Protein AF-A0A3P7JNL4-F1 (afdb_monomer_lite)

Sequence (299 aa):
MEATDEPEVIQDDKEMKTICSGFEISDNSEGRVEEEVLDYSHEIPSPDDGFLQVCIAIDPEMSETLRDAVWNQLFTMSEKVDLDDETIAYVPCAFYCVMLETEKFNQRPFPYSMLNILKICSVSVMEFFDKLSRWIDIATSSKKIQEHSFKIQSSLAVTVVIYKKLVPIFRSLFRYVPSSASQSFDSNSLFTFVWLIIIIMKKSLPCEDLLTCFHMLLCVVEWIYKDLCFHDCEEHIEPESVTHMMENKDGVRVLEVLCRSFDGVLLDAKHFRTHWFNVKRENILPSLNHKDLDIRNNF

Radius of gyration: 31.26 Å; chains: 1; bounding box: 98×70×72 Å

InterPro domains:
  IPR024599 Retinoblastoma-associated protein, N-terminal [PF11934] (113-226)
  IPR024599 Retinoblastoma-associated protein, N-terminal [SM01367] (106-227)
  IPR028309 Retinoblastoma protein family [PTHR13742] (63-281)

Foldseek 3Di:
DDDDDDDDDDDDDDDDDDDDDDDDDDDDDDDPPPPPPPPPPPDQDDDDPLLVVLVCQQPVPDDPVLSVQLSVLLSVVVVQDVDVPQSLLCSLLSSLQSQCVVDPNPDDDRPTDSVSSCVSSVHDPVNNLVSNVVSCVSSVRDVVSVVVSVVVVQLVVLLVVLLVLLVVVLVQWWDFADDDPPDLDGSVRVSVVLSVLLVLVCVVDPDNDNQLSNLVSQLSVVLSSVLCVVVVVCNTTDVVLVCQQQVDPPDGDSSVSCCVVRVHDSVVSVVCNPPPCVVCSCVSCVLADPPNRNVSVSD

pLDDT: mean 80.15, std 21.8, range [24.7, 98.56]

Organism: Strongylus vulgaris (NCBI:txid40348)

Secondary structure (DSSP, 8-state):
------------------------------------------PPPPPPHHHHHHHHHH-TT--HHHHHHHHHHHHHHHHHS---S-HHHHHHHHHHHHHHHHS-TT-PSPSS-HHHHHHHTT--HHHHHHHHHHHHHHHT--HHHHHHHHHHHHHHHHHHHHHHHHHHHHHHHB------TTSS--HHHHHHHHHHHHHHHHHT-S---HHHHHHHHHHHHHHHHHHHHHTT-GGGB-HHHHHHHS-STT---HHHHHHHHHT--HHHHHHHIIIIIHHHHHHH-TTS-SSS--GGG--

Structure (mmCIF, N/CA/C/O backbone):
data_AF-A0A3P7JNL4-F1
#
_entry.id   AF-A0A3P7JNL4-F1
#
loop_
_atom_site.group_PDB
_atom_site.id
_atom_site.type_symbol
_atom_site.label_atom_id
_atom_site.label_alt_id
_atom_site.label_comp_id
_atom_site.label_asym_id
_atom_site.label_entity_id
_atom_site.label_seq_id
_atom_site.pdbx_PDB_ins_code
_atom_site.Cartn_x
_atom_site.Cartn_y
_atom_site.Cartn_z
_atom_site.occupancy
_atom_site.B_iso_or_equiv
_atom_site.auth_seq_id
_atom_site.auth_comp_id
_atom_site.auth_asym_id
_atom_site.auth_atom_id
_atom_site.pdbx_PDB_model_num
ATOM 1 N N . MET A 1 1 ? -32.198 53.318 -20.417 1.00 35.69 1 MET A N 1
ATOM 2 C CA . MET A 1 1 ? -33.291 54.305 -20.319 1.00 35.69 1 MET A CA 1
ATOM 3 C C . MET A 1 1 ? -34.486 53.522 -19.812 1.00 35.69 1 MET A C 1
ATOM 5 O O . MET A 1 1 ? -34.959 52.702 -20.580 1.00 35.69 1 MET A O 1
ATOM 9 N N . GLU A 1 2 ? -34.929 53.533 -18.560 1.00 36.06 2 GLU A N 1
ATOM 10 C CA . GLU A 1 2 ? -34.653 54.205 -17.269 1.00 36.06 2 GLU A CA 1
ATOM 11 C C . GLU A 1 2 ? -34.943 53.090 -16.211 1.00 36.06 2 GLU A C 1
ATOM 13 O O . GLU A 1 2 ? -35.823 52.270 -16.461 1.00 36.06 2 GLU A O 1
ATOM 18 N N . ALA A 1 3 ? -34.103 52.758 -15.214 1.00 31.17 3 ALA A N 1
ATOM 19 C CA . ALA A 1 3 ? -33.994 53.361 -13.864 1.00 31.17 3 ALA A CA 1
ATOM 20 C C . ALA A 1 3 ? -35.366 53.792 -13.297 1.00 31.17 3 ALA A C 1
ATOM 22 O O . ALA A 1 3 ? -36.063 54.521 -13.982 1.00 31.17 3 ALA A O 1
ATOM 23 N N . THR A 1 4 ? -35.877 53.454 -12.113 1.00 31.33 4 THR A N 1
ATOM 24 C CA . THR A 1 4 ? -35.443 52.932 -10.792 1.00 31.33 4 THR A CA 1
ATOM 25 C C . THR A 1 4 ? -36.783 52.751 -10.019 1.00 31.33 4 THR A C 1
ATOM 27 O O . THR A 1 4 ? -37.775 53.363 -10.402 1.00 31.33 4 THR A O 1
ATOM 30 N N . ASP A 1 5 ? -36.989 51.852 -9.058 1.00 33.47 5 ASP A N 1
ATOM 31 C CA . ASP A 1 5 ? -36.612 51.990 -7.644 1.00 33.47 5 ASP A CA 1
ATOM 32 C C . ASP A 1 5 ? -37.136 50.759 -6.869 1.00 33.47 5 ASP A C 1
ATOM 34 O O . ASP A 1 5 ? -38.277 50.331 -7.049 1.00 33.47 5 ASP A O 1
ATOM 38 N N . GLU A 1 6 ? -36.296 50.239 -5.981 1.00 33.47 6 GLU A N 1
ATOM 39 C CA . GLU A 1 6 ? -36.652 49.529 -4.739 1.00 33.47 6 GLU A CA 1
ATOM 40 C C . GLU A 1 6 ? -36.791 50.594 -3.617 1.00 33.47 6 GLU A C 1
ATOM 42 O O . GLU A 1 6 ? -36.200 51.665 -3.796 1.00 33.47 6 GLU A O 1
ATOM 47 N N . PRO A 1 7 ? -37.503 50.382 -2.473 1.00 39.97 7 PRO A N 1
ATOM 48 C CA . PRO A 1 7 ? -37.033 49.434 -1.443 1.00 39.97 7 PRO A CA 1
ATOM 49 C C . PRO A 1 7 ? -38.052 48.827 -0.431 1.00 39.97 7 PRO A C 1
ATOM 51 O O . PRO A 1 7 ? -39.188 49.264 -0.280 1.00 39.97 7 PRO A O 1
ATOM 54 N N . GLU A 1 8 ? -37.532 47.814 0.282 1.00 29.56 8 GLU A N 1
ATOM 55 C CA . GLU A 1 8 ? -37.680 47.434 1.712 1.00 29.56 8 GLU A CA 1
ATOM 56 C C . GLU A 1 8 ? -39.030 47.027 2.370 1.00 29.56 8 GLU A C 1
ATOM 58 O O . GLU A 1 8 ? -39.893 47.838 2.682 1.00 29.56 8 GLU A O 1
ATOM 63 N N . VAL A 1 9 ? -39.106 45.715 2.673 1.00 30.36 9 VAL A N 1
ATOM 64 C CA . VAL A 1 9 ? -39.377 45.005 3.959 1.00 30.36 9 VAL A CA 1
ATOM 65 C C . VAL A 1 9 ? -40.284 45.654 5.031 1.00 30.36 9 VAL A C 1
ATOM 67 O O . VAL A 1 9 ? -39.972 46.734 5.510 1.00 30.36 9 VAL A O 1
ATOM 70 N N . ILE A 1 10 ? -41.287 44.898 5.535 1.00 28.33 10 ILE A N 1
ATOM 71 C CA . ILE A 1 10 ? -41.617 44.660 6.974 1.00 28.33 10 ILE A CA 1
ATOM 72 C C . ILE A 1 10 ? -42.715 43.571 7.133 1.00 28.33 10 ILE A C 1
ATOM 74 O O . ILE A 1 10 ? -43.542 43.356 6.252 1.00 28.33 10 ILE A O 1
ATOM 78 N N . GLN A 1 11 ? -42.629 42.880 8.274 1.00 26.84 11 GLN A N 1
ATOM 79 C CA . GLN A 1 11 ? -43.257 41.649 8.776 1.00 26.84 11 GLN A CA 1
ATOM 80 C C . GLN A 1 11 ? -44.757 41.656 9.170 1.00 26.84 11 GLN A C 1
ATOM 82 O O . GLN A 1 11 ? -45.313 42.676 9.565 1.00 26.84 11 GLN A O 1
ATOM 87 N N . ASP A 1 12 ? -45.272 40.417 9.182 1.00 26.73 12 ASP A N 1
ATOM 88 C CA . ASP A 1 12 ? -46.134 39.704 10.151 1.00 26.73 12 ASP A CA 1
ATOM 89 C C . ASP A 1 12 ? -47.653 39.928 10.334 1.00 26.73 12 ASP A C 1
ATOM 91 O O . ASP A 1 12 ? -48.189 41.025 10.465 1.00 26.73 12 ASP A O 1
ATOM 95 N N . ASP A 1 13 ? -48.269 38.742 10.460 1.00 27.36 13 ASP A N 1
ATOM 96 C CA . ASP A 1 13 ? -49.473 38.314 11.174 1.00 27.36 13 ASP A CA 1
ATOM 97 C C . ASP A 1 13 ? -50.867 38.765 10.721 1.00 27.36 13 ASP A C 1
ATOM 99 O O . ASP A 1 13 ? -51.325 39.881 10.975 1.00 27.36 13 ASP A O 1
ATOM 103 N N . LYS A 1 14 ? -51.641 37.779 10.230 1.00 30.33 14 LYS A N 1
ATOM 104 C CA . LYS A 1 14 ? -53.037 37.609 10.662 1.00 30.33 14 LYS A CA 1
ATOM 105 C C . LYS A 1 14 ? -53.625 36.220 10.399 1.00 30.33 14 LYS A C 1
ATOM 107 O O . LYS A 1 14 ? -53.704 35.745 9.273 1.00 30.33 14 LYS A O 1
ATOM 112 N N . GLU A 1 15 ? -54.069 35.643 11.512 1.00 27.58 15 GLU A N 1
ATOM 113 C CA . GLU A 1 15 ? -55.147 34.678 11.730 1.00 27.58 15 GLU A CA 1
ATOM 114 C C . GLU A 1 15 ? -56.017 34.285 10.525 1.00 27.58 15 GLU A C 1
ATOM 116 O O . GLU A 1 15 ? -56.662 35.123 9.895 1.00 27.58 15 GLU A O 1
ATOM 121 N N . MET A 1 16 ? -56.228 32.975 10.364 1.00 29.05 16 MET A N 1
ATOM 122 C CA . MET A 1 16 ? -57.477 32.467 9.804 1.00 29.05 16 MET A CA 1
ATOM 123 C C . MET A 1 16 ? -57.944 31.237 10.586 1.00 29.05 16 MET A C 1
ATOM 125 O O . MET A 1 16 ? -57.387 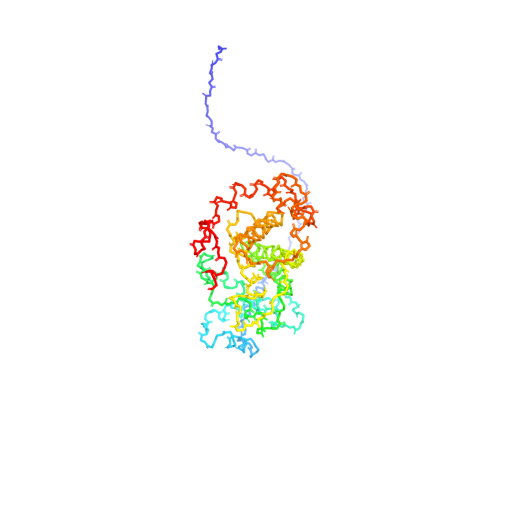30.146 10.503 1.00 29.05 16 MET A O 1
ATOM 129 N N . LYS A 1 17 ? -58.971 31.467 11.406 1.00 27.97 17 LYS A N 1
ATOM 130 C CA . LYS A 1 17 ? -59.817 30.453 12.047 1.00 27.97 17 LYS A CA 1
ATOM 131 C C . LYS A 1 17 ? -60.935 30.046 11.070 1.00 27.97 17 LYS A C 1
ATOM 133 O O . LYS A 1 17 ? -61.031 30.606 9.979 1.00 27.97 17 LYS A O 1
ATOM 138 N N . THR A 1 18 ? -61.851 29.199 11.559 1.00 26.41 18 THR A N 1
ATOM 139 C CA . THR A 1 18 ? -63.156 28.751 10.997 1.00 26.41 18 THR A CA 1
ATOM 140 C C . THR A 1 18 ? -63.057 27.493 10.094 1.00 26.41 18 THR A C 1
ATOM 142 O O . THR A 1 18 ? -62.219 27.473 9.208 1.00 26.41 18 THR A O 1
ATOM 145 N N . ILE A 1 19 ? -63.809 26.377 10.215 1.00 25.92 19 ILE A N 1
ATOM 146 C CA . ILE A 1 19 ? -65.083 25.937 10.866 1.00 25.92 19 ILE A CA 1
ATOM 147 C C . ILE A 1 19 ? -64.985 24.387 11.011 1.00 25.92 19 ILE A C 1
ATOM 149 O O . ILE A 1 19 ? -64.549 23.746 10.064 1.00 25.92 19 ILE A O 1
ATOM 153 N N . CYS A 1 20 ? -65.121 23.749 12.183 1.00 24.70 20 CYS A N 1
ATOM 154 C CA . CYS A 1 20 ? -66.320 23.258 12.909 1.00 24.70 20 CYS A CA 1
ATOM 155 C C . CYS A 1 20 ? -67.083 22.039 12.313 1.00 24.70 20 CYS A C 1
ATOM 157 O O . CYS A 1 20 ? -67.641 22.143 11.228 1.00 24.70 20 CYS A O 1
ATOM 159 N N . SER A 1 21 ? -67.176 20.953 13.109 1.00 27.38 21 SER A N 1
ATOM 160 C CA . SER A 1 21 ? -68.336 20.055 13.405 1.00 27.38 21 SER A CA 1
ATOM 161 C C . SER A 1 21 ? -67.894 18.577 13.484 1.00 27.38 21 SER A C 1
ATOM 163 O O . SER A 1 21 ? -67.231 18.128 12.556 1.00 27.38 21 SER A O 1
ATOM 165 N N . GLY A 1 22 ? -68.186 17.747 14.495 1.00 27.73 22 GLY A N 1
ATOM 166 C CA . GLY A 1 22 ? -68.945 17.844 15.758 1.00 27.73 22 GLY A CA 1
ATOM 167 C C . GLY A 1 22 ? -68.372 16.826 16.779 1.00 27.73 22 GLY A C 1
ATOM 168 O O . GLY A 1 22 ? -67.633 15.932 16.382 1.00 27.73 22 GLY A O 1
ATOM 169 N N . PHE A 1 23 ? -68.417 17.098 18.093 1.00 24.91 23 PHE A N 1
ATOM 170 C CA . PHE A 1 23 ? -69.398 16.579 19.081 1.00 24.91 23 PHE A CA 1
ATOM 171 C C . PHE A 1 23 ? -69.488 15.032 19.060 1.00 24.91 23 PHE A C 1
ATOM 173 O O . PHE A 1 23 ? -69.874 14.476 18.044 1.00 24.91 23 PHE A O 1
ATOM 180 N N . GLU A 1 24 ? -69.080 14.276 20.088 1.00 27.14 24 GLU A N 1
ATOM 181 C CA . GLU A 1 24 ? -69.578 14.291 21.476 1.00 27.14 24 GLU A CA 1
ATOM 182 C C . GLU A 1 24 ? -68.539 13.864 22.536 1.00 27.14 24 GLU A C 1
ATOM 184 O O . GLU A 1 24 ? -67.579 13.146 22.267 1.00 27.14 24 GLU A O 1
ATOM 189 N N . ILE A 1 25 ? -68.791 14.332 23.762 1.00 29.61 25 ILE A N 1
ATOM 190 C CA . ILE A 1 25 ? -68.042 14.137 25.011 1.00 29.61 25 ILE A CA 1
ATOM 191 C C . ILE A 1 25 ? -68.528 12.870 25.730 1.00 29.61 25 ILE A C 1
ATOM 193 O O . ILE A 1 25 ? -69.729 12.615 25.786 1.00 29.61 25 ILE A O 1
ATOM 197 N N . SER A 1 26 ? -67.617 12.168 26.406 1.00 28.05 26 SER A N 1
ATOM 198 C CA . SER A 1 26 ? -67.934 11.405 27.620 1.00 28.05 26 SER A CA 1
ATOM 199 C C . SER A 1 26 ? -66.740 11.451 28.577 1.00 28.05 26 SER A C 1
ATOM 201 O O . SER A 1 26 ? -65.815 10.649 28.465 1.00 28.05 26 SER A O 1
ATOM 203 N N . ASP A 1 27 ? -66.787 12.390 29.523 1.00 29.77 27 ASP A N 1
ATOM 204 C CA . ASP A 1 27 ? -65.984 12.385 30.749 1.00 29.77 27 ASP A CA 1
ATOM 205 C C . ASP A 1 27 ? -66.394 11.208 31.644 1.00 29.77 27 ASP A C 1
ATOM 207 O O . ASP A 1 27 ? -67.569 11.084 31.994 1.00 29.77 27 ASP A O 1
ATOM 211 N N . ASN A 1 28 ? -65.429 10.371 32.034 1.00 29.69 28 ASN A N 1
ATOM 212 C CA . ASN A 1 28 ? -65.187 9.976 33.430 1.00 29.69 28 ASN A CA 1
ATOM 213 C C . ASN A 1 28 ? -64.188 8.816 33.503 1.00 29.69 28 ASN A C 1
ATOM 215 O O . ASN A 1 28 ? -64.545 7.675 33.229 1.00 29.69 28 ASN A O 1
ATOM 219 N N . SER A 1 29 ? -62.974 9.101 33.971 1.00 31.36 29 SER A N 1
ATOM 220 C CA . SER A 1 29 ? -62.472 8.593 35.258 1.00 31.36 29 SER A CA 1
ATOM 221 C C . SER A 1 29 ? -60.983 8.904 35.362 1.00 31.36 29 SER A C 1
ATOM 223 O O . SER A 1 29 ? -60.190 8.436 34.546 1.00 31.36 29 SER A O 1
ATOM 225 N N . GLU A 1 30 ? -60.620 9.681 36.379 1.00 41.44 30 GLU A N 1
ATOM 226 C CA . GLU A 1 30 ? -59.249 9.883 36.837 1.00 41.44 30 GLU A CA 1
ATOM 227 C C . GLU A 1 30 ? -58.575 8.529 37.101 1.00 41.44 30 GLU A C 1
ATOM 229 O O . GLU A 1 30 ? -58.788 7.885 38.125 1.00 41.44 30 GLU A O 1
ATOM 234 N N . GLY A 1 31 ? -57.748 8.098 36.155 1.00 32.03 31 GLY A N 1
ATOM 235 C CA . GLY A 1 31 ? -56.715 7.099 36.357 1.00 32.03 31 GLY A CA 1
ATOM 236 C C . GLY A 1 31 ? -55.392 7.800 36.134 1.00 32.03 31 GLY A C 1
ATOM 237 O O . GLY A 1 31 ? -54.991 8.020 34.994 1.00 32.03 31 GLY A O 1
ATOM 238 N N . ARG A 1 32 ? -54.736 8.203 37.222 1.00 33.47 32 ARG A N 1
ATOM 239 C CA . ARG A 1 32 ? -53.333 8.606 37.203 1.00 33.47 32 ARG A CA 1
ATOM 240 C C . ARG A 1 32 ? -52.550 7.395 36.698 1.00 33.47 32 ARG A C 1
ATOM 242 O O . ARG A 1 32 ? -52.311 6.464 37.458 1.00 33.47 32 ARG A O 1
ATOM 249 N N . VAL A 1 33 ? -52.229 7.372 35.408 1.00 32.84 33 VAL A N 1
ATOM 250 C CA . VAL A 1 33 ? -51.215 6.461 34.888 1.00 32.84 33 VAL A CA 1
ATOM 251 C C . VAL A 1 33 ? -49.912 7.018 35.435 1.00 32.84 33 VAL A C 1
ATOM 253 O O . VAL A 1 33 ? -49.395 8.017 34.942 1.00 32.84 33 VAL A O 1
ATOM 256 N N . GLU A 1 34 ? -49.461 6.453 36.552 1.00 35.09 34 GLU A N 1
ATOM 257 C CA . GLU A 1 34 ? -48.049 6.507 36.891 1.00 35.09 34 GLU A CA 1
ATOM 258 C C . GLU A 1 34 ? -47.340 5.861 35.706 1.00 35.09 34 GLU A C 1
ATOM 260 O O . GLU A 1 34 ? -47.420 4.657 35.479 1.00 35.09 34 GLU A O 1
ATOM 265 N N . GLU A 1 35 ? -46.768 6.712 34.861 1.00 35.06 35 GLU A N 1
ATOM 266 C CA . GLU A 1 35 ? -45.766 6.313 33.897 1.00 35.06 35 GLU A CA 1
ATOM 267 C C . GLU A 1 35 ? -44.625 5.755 34.754 1.00 35.06 35 GLU A C 1
ATOM 269 O O . GLU A 1 35 ? -43.838 6.507 35.330 1.00 35.06 35 GLU A O 1
ATOM 274 N N . GLU A 1 36 ? -44.632 4.435 34.970 1.00 36.66 36 GLU A N 1
ATOM 275 C CA . GLU A 1 36 ? -43.494 3.711 35.519 1.00 36.66 36 GLU A CA 1
ATOM 276 C C . GLU A 1 36 ? -42.342 3.942 34.544 1.00 36.66 36 GLU A C 1
ATOM 278 O O . GLU A 1 36 ? -42.147 3.219 33.566 1.00 36.66 36 GLU A O 1
ATOM 283 N N . VAL A 1 37 ? -41.591 5.011 34.796 1.00 41.31 37 VAL A N 1
ATOM 284 C CA . VAL A 1 37 ? -40.245 5.186 34.281 1.00 41.31 37 VAL A CA 1
ATOM 285 C C . VAL A 1 37 ? -39.445 4.059 34.917 1.00 41.31 37 VAL A C 1
ATOM 287 O O . VAL A 1 37 ? -38.942 4.182 36.033 1.00 41.31 37 VAL A O 1
ATOM 290 N N . LEU A 1 38 ? -39.404 2.918 34.233 1.00 38.09 38 LEU A N 1
ATOM 291 C CA . LEU A 1 38 ? -38.439 1.865 34.495 1.00 38.09 38 LEU A CA 1
ATOM 292 C C . LEU A 1 38 ? -37.058 2.460 34.213 1.00 38.09 38 LEU A C 1
ATOM 294 O O . LEU A 1 38 ? -36.554 2.416 33.091 1.00 38.09 38 LEU A O 1
ATOM 298 N N . ASP A 1 39 ? -36.481 3.076 35.242 1.00 42.34 39 ASP A N 1
ATOM 299 C CA . ASP A 1 39 ? -35.081 3.467 35.297 1.00 42.34 39 ASP A CA 1
ATOM 300 C C . ASP A 1 39 ? -34.245 2.185 35.364 1.00 42.34 39 ASP A C 1
ATOM 302 O O . ASP A 1 39 ? -33.815 1.735 36.425 1.00 42.34 39 ASP A O 1
ATOM 306 N N . TYR A 1 40 ? -34.066 1.541 34.210 1.00 40.88 40 TYR A N 1
ATOM 307 C CA . TYR A 1 40 ? -32.987 0.587 34.017 1.00 40.88 40 TYR A CA 1
ATOM 308 C C . TYR A 1 40 ? -31.688 1.385 33.932 1.00 40.88 40 TYR A C 1
ATOM 310 O O . TYR A 1 40 ? -31.105 1.559 32.862 1.00 40.88 40 TYR A O 1
ATOM 318 N N . SER A 1 41 ? -31.204 1.852 35.077 1.00 48.75 41 SER A N 1
ATOM 319 C CA . SER A 1 41 ? -29.780 2.090 35.259 1.00 48.75 41 SER A CA 1
ATOM 320 C C . SER A 1 41 ? -29.096 0.717 35.232 1.00 48.75 41 SER A C 1
ATOM 322 O O . SER A 1 41 ? -28.768 0.134 36.260 1.00 48.75 41 SER A O 1
ATOM 324 N N . HIS A 1 42 ? -28.963 0.133 34.034 1.00 59.94 42 HIS A N 1
ATOM 325 C CA . HIS A 1 42 ? -28.107 -1.027 33.817 1.00 59.94 42 HIS A CA 1
ATOM 326 C C . HIS A 1 42 ? -26.674 -0.584 34.102 1.00 59.94 42 HIS A C 1
ATOM 328 O O . HIS A 1 42 ? -26.027 0.077 33.290 1.00 59.94 42 HIS A O 1
ATOM 334 N N . GLU A 1 43 ? -26.207 -0.889 35.311 1.00 78.81 43 GLU A N 1
ATOM 335 C CA . GLU A 1 43 ? -24.800 -0.779 35.653 1.00 78.81 43 GLU A CA 1
ATOM 336 C C . GLU A 1 43 ? -24.023 -1.713 34.723 1.00 78.81 43 GLU A C 1
ATOM 338 O O . GLU A 1 43 ? -24.247 -2.925 34.710 1.00 78.81 43 GLU A O 1
ATOM 343 N N . ILE A 1 44 ? -23.130 -1.135 33.915 1.00 83.88 44 ILE A N 1
ATOM 344 C CA . ILE A 1 44 ? -22.240 -1.910 33.054 1.00 83.88 44 ILE A CA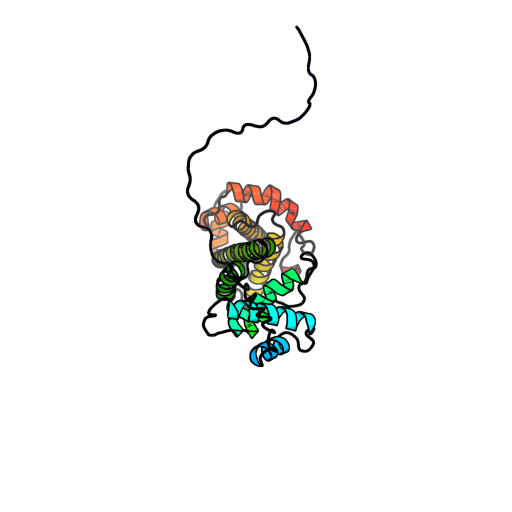 1
ATOM 345 C C . ILE A 1 44 ? -21.370 -2.780 33.977 1.00 83.88 44 ILE A C 1
ATOM 347 O O . ILE A 1 44 ? -20.700 -2.233 34.860 1.00 83.88 44 ILE A O 1
ATOM 351 N N . PRO A 1 45 ? -21.376 -4.116 33.818 1.00 87.06 45 PRO A N 1
ATOM 352 C CA . PRO A 1 45 ? -20.604 -5.006 34.671 1.00 87.06 45 PRO A CA 1
ATOM 353 C C . PRO A 1 45 ? -19.104 -4.774 34.482 1.00 87.06 45 PRO A C 1
ATOM 355 O O . PRO A 1 45 ? -18.666 -4.179 33.499 1.00 87.06 45 PRO A O 1
ATOM 358 N N . SER A 1 46 ? -18.292 -5.276 35.411 1.00 88.00 46 SER A N 1
ATOM 359 C CA . SER A 1 46 ? -16.837 -5.250 35.253 1.00 88.00 46 SER A CA 1
ATOM 360 C C . SER A 1 46 ? -16.390 -6.036 34.009 1.00 88.00 46 SER A C 1
ATOM 362 O O . SER A 1 46 ? -17.036 -7.037 33.684 1.00 88.00 46 SER A O 1
ATOM 364 N N . PRO A 1 47 ? -15.272 -5.651 33.365 1.00 90.50 47 PRO A N 1
ATOM 365 C CA . PRO A 1 47 ? -14.756 -6.366 32.207 1.00 90.50 47 PRO A CA 1
ATOM 366 C C . PRO A 1 47 ? -14.493 -7.846 32.471 1.00 90.50 47 PRO A C 1
ATOM 368 O O . PRO A 1 47 ? -13.956 -8.203 33.521 1.00 90.50 47 PRO A O 1
ATOM 371 N N . ASP A 1 48 ? -14.868 -8.696 31.514 1.00 89.25 48 ASP A N 1
ATOM 372 C CA . ASP A 1 48 ? -14.642 -10.137 31.611 1.00 89.25 48 ASP A CA 1
ATOM 373 C C . ASP A 1 48 ? -13.159 -10.520 31.429 1.00 89.25 48 ASP A C 1
ATOM 375 O O . ASP A 1 48 ? -12.347 -9.767 30.878 1.00 89.25 48 ASP A O 1
ATOM 379 N N . ASP A 1 49 ? -12.798 -11.721 31.891 1.00 89.69 49 ASP A N 1
ATOM 380 C CA . ASP A 1 49 ? -11.419 -12.223 31.840 1.00 89.69 49 ASP A CA 1
ATOM 381 C C . ASP A 1 49 ? -10.871 -12.324 30.406 1.00 89.69 49 ASP A C 1
ATOM 383 O O . ASP A 1 49 ? -9.668 -12.159 30.192 1.00 89.69 49 ASP A O 1
ATOM 387 N N . GLY A 1 50 ? -11.730 -12.592 29.417 1.00 89.56 50 GLY A N 1
ATOM 388 C CA . GLY A 1 50 ? -11.333 -12.713 28.015 1.00 89.56 50 GLY A CA 1
ATOM 389 C C . GLY A 1 50 ? -10.908 -11.367 27.437 1.00 89.56 50 GLY A C 1
ATOM 390 O O . GLY A 1 50 ? -9.832 -11.246 26.848 1.00 89.56 50 GLY A O 1
ATOM 391 N N . PHE A 1 51 ? -11.707 -10.329 27.667 1.00 93.19 51 PHE A N 1
ATOM 392 C CA . PHE A 1 51 ? -11.387 -8.958 27.300 1.00 93.19 51 PHE A CA 1
ATOM 393 C C . PHE A 1 51 ? -10.130 -8.453 28.018 1.00 93.19 51 PHE A C 1
ATOM 395 O O . PHE A 1 51 ? -9.248 -7.875 27.379 1.00 93.19 51 PHE A O 1
ATOM 402 N N . LEU A 1 52 ? -9.993 -8.720 29.321 1.00 93.62 52 LEU A N 1
ATOM 403 C CA . LEU A 1 52 ? -8.806 -8.321 30.084 1.00 93.62 52 LEU A CA 1
ATOM 404 C C . LEU A 1 52 ? -7.526 -8.961 29.534 1.00 93.62 52 LEU A C 1
ATOM 406 O O . LEU A 1 52 ? -6.505 -8.281 29.410 1.00 93.62 52 LEU A O 1
ATOM 410 N N . GLN A 1 53 ? -7.577 -10.237 29.143 1.00 93.88 53 GLN A N 1
ATOM 411 C CA . GLN A 1 53 ? -6.452 -10.907 28.486 1.00 93.88 53 GLN A CA 1
ATOM 412 C C . GLN A 1 53 ? -6.078 -10.241 27.157 1.00 93.88 53 GLN A C 1
ATOM 414 O O . GLN A 1 53 ? -4.889 -10.064 26.884 1.00 93.88 53 GLN A O 1
ATOM 419 N N . VAL A 1 54 ? -7.063 -9.820 26.355 1.00 94.44 54 VAL A N 1
ATOM 420 C CA . VAL A 1 54 ? -6.813 -9.070 25.113 1.00 94.44 54 VAL A CA 1
ATOM 421 C C . VAL A 1 54 ? -6.135 -7.732 25.410 1.00 94.44 54 VAL A C 1
ATOM 423 O O . VAL A 1 54 ? -5.127 -7.417 24.780 1.00 94.44 54 VAL A O 1
ATOM 426 N N . CYS A 1 55 ? -6.623 -6.966 26.390 1.00 94.56 55 CYS A N 1
ATOM 427 C CA . CYS A 1 55 ? -6.007 -5.699 26.791 1.00 94.56 55 CYS A CA 1
ATOM 428 C C . CYS A 1 55 ? -4.547 -5.877 27.223 1.00 94.56 55 CYS A C 1
ATOM 430 O O . CYS A 1 55 ? -3.682 -5.164 26.719 1.00 94.56 55 CYS A O 1
ATOM 432 N N . ILE A 1 56 ? -4.259 -6.865 28.076 1.00 95.19 56 ILE A N 1
ATOM 433 C CA . ILE A 1 56 ? -2.894 -7.176 28.533 1.00 95.19 56 ILE A CA 1
ATOM 434 C C . ILE A 1 56 ? -1.992 -7.582 27.358 1.00 95.19 56 ILE A C 1
ATOM 436 O O . ILE A 1 56 ? -0.823 -7.204 27.317 1.00 95.19 56 ILE A O 1
ATOM 440 N N . ALA A 1 57 ? -2.521 -8.343 26.395 1.00 95.75 57 ALA A N 1
ATOM 441 C CA . ALA A 1 57 ? -1.775 -8.752 25.208 1.00 95.75 57 ALA A CA 1
ATOM 442 C C . ALA A 1 57 ? -1.477 -7.582 24.252 1.00 95.75 57 ALA A C 1
ATOM 444 O O . ALA A 1 57 ? -0.470 -7.619 23.544 1.00 95.75 57 ALA A O 1
ATOM 445 N N . ILE A 1 58 ? -2.342 -6.561 24.211 1.00 93.81 58 ILE A N 1
ATOM 446 C CA . ILE A 1 58 ? -2.115 -5.331 23.440 1.00 93.81 58 ILE A CA 1
ATOM 447 C C . ILE A 1 58 ? -1.050 -4.476 24.130 1.00 93.81 58 ILE A C 1
ATOM 449 O O . ILE A 1 58 ? -0.087 -4.065 23.481 1.00 93.81 58 ILE A O 1
ATOM 453 N N . ASP A 1 59 ? -1.247 -4.198 25.418 1.00 92.75 59 ASP A N 1
ATOM 454 C CA . ASP A 1 59 ? -0.379 -3.362 26.240 1.00 92.75 59 ASP A CA 1
ATOM 455 C C . ASP A 1 59 ? -0.628 -3.631 27.739 1.00 92.75 59 ASP A C 1
ATOM 457 O O . ASP A 1 59 ? -1.702 -3.301 28.251 1.00 92.75 59 ASP A O 1
ATOM 461 N N . PRO A 1 60 ? 0.351 -4.196 28.473 1.00 92.06 60 PRO A N 1
ATOM 462 C CA . PRO A 1 60 ? 0.233 -4.427 29.912 1.00 92.06 60 PRO A CA 1
ATOM 463 C C . PRO A 1 60 ? 0.025 -3.152 30.742 1.00 92.06 60 PRO A C 1
ATOM 465 O O . PRO A 1 60 ? -0.485 -3.242 31.857 1.00 92.06 60 PRO A O 1
ATOM 468 N N . GLU A 1 61 ? 0.416 -1.984 30.223 1.00 91.56 61 GLU A N 1
ATOM 469 C CA . GLU A 1 61 ? 0.283 -0.682 30.890 1.00 91.56 61 GLU A CA 1
ATOM 470 C C . GLU A 1 61 ? -0.869 0.161 30.305 1.00 91.56 61 GLU A C 1
ATOM 472 O O . GLU A 1 61 ? -0.920 1.378 30.503 1.00 91.56 61 GLU A O 1
ATOM 477 N N . MET A 1 62 ? -1.820 -0.477 29.605 1.00 90.06 62 MET A N 1
ATOM 478 C CA . MET A 1 62 ? -2.986 0.193 29.023 1.00 90.06 62 MET A CA 1
ATOM 479 C C . MET A 1 62 ? -3.756 0.999 30.075 1.00 90.06 62 MET A C 1
ATOM 481 O O . MET A 1 62 ? -4.091 0.497 31.151 1.00 90.06 62 MET A O 1
ATOM 485 N N . SER A 1 63 ? -4.092 2.249 29.741 1.00 89.69 63 SER A N 1
ATOM 486 C CA . SER A 1 63 ? -4.808 3.121 30.669 1.00 89.69 63 SER A CA 1
ATOM 487 C C . SER A 1 63 ? -6.195 2.569 30.998 1.00 89.69 63 SER A C 1
ATOM 489 O O . SER A 1 63 ? -6.946 2.145 30.115 1.00 89.69 63 SER A O 1
ATOM 491 N N . GLU A 1 64 ? -6.567 2.642 32.277 1.00 89.81 64 GLU A N 1
ATOM 492 C CA . GLU A 1 64 ? -7.885 2.193 32.743 1.00 89.81 64 GLU A CA 1
ATOM 493 C C . GLU A 1 64 ? -9.009 2.932 32.017 1.00 89.81 64 GLU A C 1
ATOM 495 O O . GLU A 1 64 ? -9.967 2.324 31.565 1.00 89.81 64 GLU A O 1
ATOM 500 N N . THR A 1 65 ? -8.822 4.229 31.771 1.00 89.31 65 THR A N 1
ATOM 501 C CA . THR A 1 65 ? -9.778 5.063 31.035 1.00 89.31 65 THR A CA 1
ATOM 502 C C . THR A 1 65 ? -10.090 4.546 29.633 1.00 89.31 65 THR A C 1
ATOM 504 O O . THR A 1 65 ? -11.245 4.590 29.215 1.00 89.31 65 THR A O 1
ATOM 507 N N . LEU A 1 66 ? -9.083 4.072 28.891 1.00 89.56 66 LEU A N 1
ATOM 508 C CA . LEU A 1 66 ? -9.289 3.531 27.552 1.00 89.56 66 LEU A CA 1
ATOM 509 C C . LEU A 1 66 ? -9.930 2.150 27.636 1.00 89.56 66 LEU A C 1
ATOM 511 O O . LEU A 1 66 ? -10.899 1.888 26.928 1.00 89.56 66 LEU A O 1
ATOM 515 N N . ARG A 1 67 ? -9.396 1.287 28.505 1.00 92.38 67 ARG A N 1
ATOM 516 C CA . ARG A 1 67 ? -9.911 -0.065 28.733 1.00 92.38 67 ARG A CA 1
ATOM 517 C C . ARG A 1 67 ? -11.400 -0.031 29.077 1.00 92.38 67 ARG A C 1
ATOM 519 O O . ARG A 1 67 ? -12.183 -0.737 28.449 1.00 92.38 67 ARG A O 1
ATOM 526 N N . ASP A 1 68 ? -11.786 0.829 30.010 1.00 91.75 68 ASP A N 1
ATOM 527 C CA . ASP A 1 68 ? -13.163 0.952 30.476 1.00 91.75 68 ASP A CA 1
ATOM 528 C C . ASP A 1 68 ? -14.059 1.556 29.382 1.00 91.75 68 ASP A C 1
ATOM 530 O O . ASP A 1 68 ? -15.181 1.102 29.186 1.00 91.75 68 ASP A O 1
ATOM 534 N N . ALA A 1 69 ? -13.564 2.518 28.592 1.00 91.12 69 ALA A N 1
ATOM 535 C CA . ALA A 1 69 ? -14.310 3.057 27.453 1.00 91.12 69 ALA A CA 1
ATOM 536 C C . ALA A 1 69 ? -14.571 2.001 26.363 1.00 91.12 69 ALA A C 1
ATOM 538 O O . ALA A 1 69 ? -15.683 1.922 25.835 1.00 91.12 69 ALA A O 1
ATOM 539 N N . VAL A 1 70 ? -13.571 1.172 26.041 1.00 93.19 70 VAL A N 1
ATOM 540 C CA . VAL A 1 70 ? -13.716 0.067 25.079 1.00 93.19 70 VAL A CA 1
ATOM 541 C C . VAL A 1 70 ? -14.683 -0.982 25.613 1.00 93.19 70 VAL A C 1
ATOM 543 O O . VAL A 1 70 ? -15.558 -1.420 24.868 1.00 93.19 70 VAL A O 1
ATOM 546 N N . TRP A 1 71 ? -14.570 -1.348 26.892 1.00 94.00 71 TRP A N 1
ATOM 547 C CA . TRP A 1 71 ? -15.487 -2.290 27.526 1.00 94.00 71 TRP A CA 1
ATOM 548 C C . TRP A 1 71 ? -16.928 -1.779 27.520 1.00 94.00 71 TRP A C 1
ATOM 550 O O . TRP A 1 71 ? -17.829 -2.491 27.088 1.00 94.00 71 TRP A O 1
ATOM 560 N N . ASN A 1 72 ? -17.141 -0.520 27.906 1.00 91.75 72 ASN A N 1
ATOM 561 C CA . ASN A 1 72 ? -18.462 0.100 27.892 1.00 91.75 72 ASN A CA 1
ATOM 562 C C . ASN A 1 72 ? -19.083 0.056 26.495 1.00 91.75 72 ASN A C 1
ATOM 564 O O . ASN A 1 72 ? -20.264 -0.265 26.351 1.00 91.75 72 ASN A O 1
ATOM 568 N N . GLN A 1 73 ? -18.293 0.346 25.456 1.00 89.88 73 GLN A N 1
ATOM 569 C CA . GLN A 1 73 ? -18.772 0.256 24.082 1.00 89.88 73 GLN A CA 1
ATOM 570 C C . GLN A 1 73 ? -19.084 -1.192 23.687 1.00 89.88 73 GLN A C 1
ATOM 572 O O . GLN A 1 73 ? -20.130 -1.436 23.093 1.00 89.88 73 GLN A O 1
ATOM 577 N N . LEU A 1 74 ? -18.214 -2.144 24.028 1.00 90.88 74 LEU A N 1
ATOM 578 C CA . LEU A 1 74 ? -18.396 -3.560 23.718 1.00 90.88 74 LEU A CA 1
ATOM 579 C C . LEU A 1 74 ? -19.669 -4.124 24.359 1.00 90.88 74 LEU A C 1
ATOM 581 O O . LEU A 1 74 ? -20.509 -4.687 23.658 1.00 90.88 74 LEU A O 1
ATOM 585 N N . PHE A 1 75 ? -19.834 -3.895 25.663 1.00 89.19 75 PHE A N 1
ATOM 586 C CA . PHE A 1 75 ? -20.976 -4.358 26.442 1.00 89.19 75 PHE A CA 1
ATOM 587 C C . PHE A 1 75 ? -22.291 -3.757 25.930 1.00 89.19 75 PHE A C 1
ATOM 589 O O . PHE A 1 75 ? -23.230 -4.485 25.607 1.00 89.19 75 PHE A O 1
ATOM 596 N N . THR A 1 76 ? -22.323 -2.435 25.725 1.00 87.94 76 THR A N 1
ATOM 597 C CA . THR A 1 76 ? -23.510 -1.739 25.197 1.00 87.94 76 THR A CA 1
ATOM 598 C C . THR A 1 76 ? -23.948 -2.297 23.840 1.00 87.94 76 THR A C 1
ATOM 600 O O . THR A 1 76 ? -25.141 -2.320 23.536 1.00 87.94 76 THR A O 1
ATOM 603 N N . MET A 1 77 ? -23.008 -2.724 22.989 1.00 84.31 77 MET A N 1
ATOM 604 C CA . MET A 1 77 ? -23.360 -3.325 21.699 1.00 84.31 77 MET A CA 1
ATOM 605 C C . MET A 1 77 ? -23.809 -4.776 21.831 1.00 84.31 77 MET A C 1
ATOM 607 O O . MET A 1 77 ? -24.733 -5.161 21.118 1.00 84.31 77 MET A O 1
ATOM 611 N N . SER A 1 78 ? -23.217 -5.556 22.742 1.00 83.50 78 SER A N 1
ATOM 612 C CA . SER A 1 78 ? -23.656 -6.935 22.993 1.00 83.50 78 SER A CA 1
ATOM 613 C C . SER A 1 78 ? -25.085 -7.030 23.524 1.00 83.50 78 SER A C 1
ATOM 615 O O . SER A 1 78 ? -25.761 -8.018 23.276 1.00 83.50 78 SER A O 1
ATOM 617 N N . GLU A 1 79 ? -25.586 -5.995 24.204 1.00 83.19 79 GLU A N 1
ATOM 618 C CA . GLU A 1 79 ? -26.988 -5.959 24.643 1.00 83.19 79 GLU A CA 1
ATOM 619 C C . GLU A 1 79 ? -27.961 -5.613 23.509 1.00 83.19 79 GLU A C 1
ATOM 621 O O . GLU A 1 79 ? -29.125 -6.012 23.525 1.00 83.19 79 GLU A O 1
ATOM 626 N N . LYS A 1 80 ? -27.500 -4.850 22.514 1.00 79.62 80 LYS A N 1
ATOM 627 C CA . LYS A 1 80 ? -28.332 -4.386 21.395 1.00 79.62 80 LYS A CA 1
ATOM 628 C C . LYS A 1 80 ? -28.419 -5.398 20.260 1.00 79.62 80 LYS A C 1
ATOM 630 O O . LYS A 1 80 ? -29.318 -5.288 19.425 1.00 79.62 80 LYS A O 1
ATOM 635 N N . VAL A 1 81 ? -27.466 -6.324 20.180 1.00 69.69 81 VAL A N 1
ATOM 636 C CA . VAL A 1 81 ? -27.287 -7.225 19.041 1.00 69.69 81 VAL A CA 1
ATOM 637 C C . VAL A 1 81 ? -26.806 -8.574 19.524 1.00 69.69 81 VAL A C 1
ATOM 639 O O . VAL A 1 81 ? -25.886 -8.653 20.331 1.00 69.69 81 VAL A O 1
ATOM 642 N N . ASP A 1 82 ? -27.380 -9.622 18.945 1.00 71.44 82 ASP A N 1
ATOM 643 C CA . ASP A 1 82 ? -26.846 -10.974 19.039 1.00 71.44 82 ASP A CA 1
ATOM 644 C C . ASP A 1 82 ? -25.498 -11.018 18.297 1.00 71.44 82 ASP A C 1
ATOM 646 O O . ASP A 1 82 ? -25.437 -11.087 17.065 1.00 71.44 82 ASP A O 1
ATOM 650 N N . LEU A 1 83 ? -24.407 -10.807 19.035 1.00 71.88 83 LEU A N 1
ATOM 651 C CA . LEU A 1 83 ? -23.056 -11.025 18.527 1.00 71.88 83 LEU A CA 1
ATOM 652 C C . LEU A 1 83 ? -22.913 -12.535 18.358 1.00 71.88 83 LEU A C 1
ATOM 654 O O . LEU A 1 83 ? -23.206 -13.221 19.323 1.00 71.88 83 LEU A O 1
ATOM 658 N N . ASP A 1 84 ? -22.475 -13.010 17.182 1.00 66.50 84 ASP A N 1
ATOM 659 C CA . ASP A 1 84 ? -22.398 -14.422 16.733 1.00 66.50 84 ASP A CA 1
ATOM 660 C C . ASP A 1 84 ? -21.594 -15.384 17.670 1.00 66.50 84 ASP A C 1
ATOM 662 O O . ASP A 1 84 ? -20.660 -16.052 17.234 1.00 66.50 84 ASP A O 1
ATOM 666 N N . ASP A 1 85 ? -21.889 -15.415 18.969 1.00 63.97 85 ASP A N 1
ATOM 667 C CA . ASP A 1 85 ? -21.225 -16.087 20.094 1.00 63.97 85 ASP A CA 1
ATOM 668 C C . ASP A 1 85 ? -19.717 -15.787 20.300 1.00 63.97 85 ASP A C 1
ATOM 670 O O . ASP A 1 85 ? -19.093 -16.313 21.224 1.00 63.97 85 ASP A O 1
ATOM 674 N N . GLU A 1 86 ? -19.111 -14.893 19.507 1.00 79.69 86 GLU A N 1
ATOM 675 C CA . GLU A 1 86 ? -17.685 -14.531 19.589 1.00 79.69 86 GLU A CA 1
ATOM 676 C C . GLU A 1 86 ? -17.449 -13.057 19.969 1.00 79.69 86 GLU A C 1
ATOM 678 O O . GLU A 1 86 ? -17.022 -12.234 19.153 1.00 79.69 86 GLU A O 1
ATOM 683 N N . THR A 1 87 ? -17.653 -12.710 21.242 1.00 83.62 87 THR A N 1
ATOM 684 C CA . THR A 1 87 ? -17.421 -11.349 21.774 1.00 83.62 87 THR A CA 1
ATOM 685 C C . THR A 1 87 ? -16.012 -10.819 21.467 1.00 83.62 87 THR A C 1
ATOM 687 O O . THR A 1 87 ? -15.846 -9.655 21.092 1.00 83.62 87 THR A O 1
ATOM 690 N N . ILE A 1 88 ? -14.988 -11.681 21.540 1.00 88.69 88 ILE A N 1
ATOM 691 C CA . ILE A 1 88 ? -13.585 -11.321 21.262 1.00 88.69 88 ILE A CA 1
ATOM 692 C C . ILE A 1 88 ? -13.405 -10.807 19.823 1.00 88.69 88 ILE A C 1
ATOM 694 O O . ILE A 1 88 ? -12.633 -9.874 19.598 1.00 88.69 88 ILE A O 1
ATOM 698 N N . ALA A 1 89 ? -14.154 -11.336 18.851 1.00 90.94 89 ALA A N 1
ATOM 699 C CA . ALA A 1 89 ? -14.047 -10.924 17.452 1.00 90.94 89 ALA A CA 1
ATOM 700 C C . ALA A 1 89 ? -14.553 -9.486 17.202 1.00 90.94 89 ALA A C 1
ATOM 702 O O . ALA A 1 89 ? -14.219 -8.870 16.187 1.00 90.94 89 ALA A O 1
ATOM 703 N N . TYR A 1 90 ? -15.329 -8.925 18.136 1.00 92.38 90 TYR A N 1
ATOM 704 C CA . TYR A 1 90 ? -15.846 -7.556 18.076 1.00 92.38 90 TYR A CA 1
ATOM 705 C C . TYR A 1 90 ? -15.016 -6.543 18.870 1.00 92.38 90 TYR A C 1
ATOM 707 O O . TYR A 1 90 ? -15.126 -5.340 18.620 1.00 92.38 90 TYR A O 1
ATOM 715 N N . VAL A 1 91 ? -14.112 -7.003 19.742 1.00 94.19 91 VAL A N 1
ATOM 716 C CA . VAL A 1 91 ? -13.171 -6.145 20.483 1.00 94.19 91 VAL A CA 1
ATOM 717 C C . VAL A 1 91 ? -12.416 -5.170 19.561 1.00 94.19 91 VAL A C 1
ATOM 719 O O . VAL A 1 91 ? -12.364 -3.980 19.885 1.00 94.19 91 VAL A O 1
ATOM 722 N N . PRO A 1 92 ? -11.905 -5.571 18.375 1.00 95.06 92 PRO A N 1
ATOM 723 C CA . PRO A 1 92 ? -11.262 -4.630 17.460 1.00 95.06 92 PRO A CA 1
ATOM 724 C C . PRO A 1 92 ? -12.185 -3.508 16.966 1.00 95.06 92 PRO A C 1
ATOM 726 O O . PRO A 1 92 ? -11.713 -2.397 16.736 1.00 95.06 92 PRO A O 1
ATOM 729 N N . CYS A 1 93 ? -13.485 -3.772 16.794 1.00 94.00 93 CYS A N 1
ATOM 730 C CA . CYS A 1 93 ? -14.451 -2.754 16.368 1.00 94.00 93 CYS A CA 1
ATOM 731 C C . CYS A 1 93 ? -14.635 -1.696 17.460 1.00 94.00 93 CYS A C 1
ATOM 733 O O . CYS A 1 93 ? -14.600 -0.501 17.164 1.00 94.00 93 CYS A O 1
ATOM 735 N N . ALA A 1 94 ? -14.741 -2.137 18.717 1.00 93.38 94 ALA A N 1
ATOM 736 C CA . ALA A 1 94 ? -14.820 -1.242 19.863 1.00 93.38 94 ALA A CA 1
ATOM 737 C C . ALA A 1 94 ? -13.540 -0.397 20.009 1.00 93.38 94 ALA A C 1
ATOM 739 O O . ALA A 1 94 ? -13.594 0.830 20.042 1.00 93.38 94 ALA A O 1
ATOM 740 N N . PHE A 1 95 ? -12.360 -1.029 19.975 1.00 93.12 95 PHE A N 1
ATOM 741 C CA . PHE A 1 95 ? -11.084 -0.302 19.992 1.00 93.12 95 PHE A CA 1
ATOM 742 C C . PHE A 1 95 ? -10.998 0.743 18.879 1.00 93.12 95 PHE A C 1
ATOM 744 O O . PHE A 1 95 ? -10.626 1.886 19.137 1.00 93.12 95 PHE A O 1
ATOM 751 N N . TYR A 1 96 ? -11.373 0.379 17.652 1.00 91.81 96 TYR A N 1
ATOM 752 C CA . TYR A 1 96 ? -11.331 1.290 16.514 1.00 91.81 96 TYR A CA 1
ATOM 753 C C . TYR A 1 96 ? -12.189 2.543 16.734 1.00 91.81 96 TYR A C 1
ATOM 755 O O . TYR A 1 96 ? -11.711 3.658 16.508 1.00 91.81 96 TYR A O 1
ATOM 763 N N . CYS A 1 97 ? -13.436 2.377 17.185 1.00 90.50 97 CYS A N 1
ATOM 764 C CA . CYS A 1 97 ? -14.334 3.501 17.432 1.00 90.50 97 CYS A CA 1
ATOM 765 C C . CYS A 1 97 ? -13.873 4.344 18.628 1.00 90.50 97 CYS A C 1
ATOM 767 O O . CYS A 1 97 ? -13.740 5.558 18.479 1.00 90.50 97 CYS A O 1
ATOM 769 N N . VAL A 1 98 ? -13.545 3.726 19.770 1.00 90.19 98 VAL A N 1
ATOM 770 C CA . VAL A 1 98 ? -13.071 4.464 20.952 1.00 90.19 98 VAL A CA 1
ATOM 771 C C . VAL A 1 98 ? -11.790 5.231 20.650 1.00 90.19 98 VAL A C 1
ATOM 773 O O . VAL A 1 98 ? -11.701 6.404 20.995 1.00 90.19 98 VAL A O 1
ATOM 776 N N . MET A 1 99 ? -10.807 4.637 19.970 1.00 87.31 99 MET A N 1
ATOM 777 C CA . MET A 1 99 ? -9.556 5.331 19.627 1.00 87.31 99 MET A CA 1
ATOM 778 C C . MET A 1 99 ? -9.790 6.519 18.684 1.00 87.31 99 MET A C 1
ATOM 780 O O . MET A 1 99 ? -9.103 7.533 18.786 1.00 87.31 99 MET A O 1
ATOM 784 N N . LEU A 1 100 ? -10.775 6.429 17.786 1.00 83.50 100 LEU A N 1
ATOM 785 C CA . LEU A 1 100 ? -11.171 7.542 16.922 1.00 83.50 100 LEU A CA 1
ATOM 786 C C . LEU A 1 100 ? -11.924 8.659 17.658 1.00 83.50 100 LEU A C 1
ATOM 788 O O . LEU A 1 100 ? -11.861 9.810 17.226 1.00 83.50 100 LEU A O 1
ATOM 792 N N . GLU A 1 101 ? -12.659 8.334 18.719 1.00 81.50 101 GLU A N 1
ATOM 793 C CA . GLU A 1 101 ? -13.458 9.287 19.501 1.00 81.50 101 GLU A CA 1
ATOM 794 C C . GLU A 1 101 ? -12.658 9.959 20.622 1.00 81.50 101 GLU A C 1
ATOM 796 O O . GLU A 1 101 ? -12.813 11.159 20.858 1.00 81.50 101 GLU A O 1
ATOM 801 N N . THR A 1 102 ? -11.807 9.192 21.305 1.00 74.38 102 THR A N 1
ATOM 802 C CA . THR A 1 102 ? -10.992 9.640 22.447 1.00 74.38 102 THR A CA 1
ATOM 803 C C . THR A 1 102 ? -9.843 10.535 22.018 1.00 74.38 102 THR A C 1
ATOM 805 O O . THR A 1 102 ? -9.554 11.537 22.676 1.00 74.38 102 THR A O 1
ATOM 808 N N . GLU A 1 103 ? -9.203 10.229 20.893 1.00 61.47 103 GLU A N 1
ATOM 809 C CA . GLU A 1 103 ? -8.209 11.125 20.340 1.00 61.47 103 GLU A CA 1
ATOM 810 C C . GLU A 1 103 ? -8.903 12.241 19.568 1.00 61.47 103 GLU A C 1
ATOM 812 O O . GLU A 1 103 ? -9.820 12.024 18.771 1.00 61.47 103 GLU A O 1
ATOM 817 N N . LYS A 1 104 ? -8.433 13.482 19.749 1.00 57.72 104 LYS A N 1
ATOM 818 C CA . LYS A 1 104 ? -8.735 14.544 18.787 1.00 57.72 104 LYS A CA 1
ATOM 819 C C . LYS A 1 104 ? -8.256 14.012 17.444 1.00 57.72 104 LYS A C 1
ATOM 821 O O . LYS A 1 104 ? -7.058 14.056 17.212 1.00 57.72 104 LYS A O 1
ATOM 826 N N . PHE A 1 105 ? -9.185 13.535 16.614 1.00 49.75 105 PHE A N 1
ATOM 827 C CA . PHE A 1 105 ? -9.116 12.890 15.283 1.00 49.75 105 PHE A CA 1
ATOM 828 C C . PHE A 1 105 ? -7.934 13.215 14.339 1.00 49.75 105 PHE A C 1
ATOM 830 O O . PHE A 1 105 ? -7.763 12.582 13.301 1.00 49.75 105 PHE A O 1
ATOM 837 N N . ASN A 1 106 ? -7.159 14.245 14.655 1.00 49.16 106 ASN A N 1
ATOM 838 C CA . ASN A 1 106 ? -6.037 14.800 13.924 1.00 49.16 106 ASN A CA 1
ATOM 839 C C . ASN A 1 106 ? -4.664 14.494 14.561 1.00 49.16 106 ASN A C 1
ATOM 841 O O . ASN A 1 106 ? -3.652 14.777 13.923 1.00 49.16 106 ASN A O 1
ATOM 845 N N . GLN A 1 107 ? -4.585 13.955 15.783 1.00 54.25 107 GLN A N 1
ATOM 846 C CA . GLN A 1 107 ? -3.318 13.512 16.370 1.00 54.25 107 GLN A CA 1
ATOM 847 C C . GLN A 1 107 ? -3.059 12.072 15.941 1.00 54.25 107 GLN A C 1
ATOM 849 O O . GLN A 1 107 ? -3.593 11.127 16.491 1.00 54.25 107 GLN A O 1
ATOM 854 N N . ARG A 1 108 ? -2.272 11.918 14.876 1.00 57.28 108 ARG A N 1
ATOM 855 C CA . ARG A 1 108 ? -1.608 10.650 14.575 1.00 57.28 108 ARG A CA 1
ATOM 856 C C . ARG A 1 108 ? -0.245 10.639 15.269 1.00 57.28 108 ARG A C 1
ATOM 858 O O . ARG A 1 108 ? 0.386 11.698 15.328 1.00 57.28 108 ARG A O 1
ATOM 865 N N . PRO A 1 109 ? 0.265 9.464 15.656 1.00 56.12 109 PRO A N 1
ATOM 866 C CA . PRO A 1 109 ? -0.334 8.137 15.484 1.00 56.12 109 PRO A CA 1
ATOM 867 C C . PRO A 1 109 ? -1.342 7.786 16.587 1.00 56.12 109 PRO A C 1
ATOM 869 O O . PRO A 1 109 ? -1.191 8.249 17.708 1.00 56.12 109 PRO A O 1
ATOM 872 N N . PHE A 1 110 ? -2.301 6.912 16.255 1.00 70.62 110 PHE A N 1
ATOM 873 C CA . PHE A 1 110 ? -3.075 6.194 17.267 1.00 70.62 110 PHE A CA 1
ATOM 874 C C . PHE A 1 110 ? -2.126 5.481 18.245 1.00 70.62 110 PHE A C 1
ATOM 876 O O . PHE A 1 110 ? -1.078 4.996 17.799 1.00 70.62 110 PHE A O 1
ATOM 883 N N . PRO A 1 111 ? -2.501 5.326 19.525 1.00 76.75 111 PRO A N 1
ATOM 884 C CA . PRO A 1 111 ? -1.632 4.719 20.530 1.00 76.75 111 PRO A CA 1
ATOM 885 C C . PRO A 1 111 ? -1.360 3.240 20.232 1.00 76.75 111 PRO A C 1
ATOM 887 O O . PRO A 1 111 ? -0.284 2.733 20.537 1.00 76.75 111 PRO A O 1
ATOM 890 N N . TYR A 1 112 ? -2.299 2.565 19.560 1.00 87.81 112 TYR A N 1
ATOM 891 C CA . TYR A 1 112 ? -2.222 1.138 19.265 1.00 87.81 112 TYR A CA 1
ATOM 892 C C . TYR A 1 112 ? -2.400 0.836 17.773 1.00 87.81 112 TYR A C 1
ATOM 894 O O . TYR A 1 112 ? -3.145 1.491 17.043 1.00 87.81 112 TYR A O 1
ATOM 902 N N . SER A 1 113 ? -1.699 -0.193 17.296 1.00 89.69 113 SER A N 1
ATOM 903 C CA . SER A 1 113 ? -1.814 -0.664 15.915 1.00 89.69 113 SER A CA 1
ATOM 904 C C . SER A 1 113 ? -3.045 -1.550 15.754 1.00 89.69 113 SER A C 1
ATOM 906 O O . SER A 1 113 ? -3.085 -2.653 16.301 1.00 89.69 113 SER A O 1
ATOM 908 N N . MET A 1 114 ? -3.995 -1.133 14.912 1.00 92.56 114 MET A N 1
ATOM 909 C CA . MET A 1 114 ? -5.160 -1.958 14.569 1.00 92.56 114 MET A CA 1
ATOM 910 C C . MET A 1 114 ? -4.765 -3.345 14.051 1.00 92.56 114 MET A C 1
ATOM 912 O O . MET A 1 114 ? -5.387 -4.333 14.418 1.00 92.56 114 MET A O 1
ATOM 916 N N . LEU A 1 115 ? -3.692 -3.458 13.258 1.00 93.19 115 LEU A N 1
ATOM 917 C CA . LEU A 1 115 ? -3.230 -4.760 12.762 1.00 93.19 115 LEU A CA 1
ATOM 918 C C . LEU A 1 115 ? -2.752 -5.692 13.884 1.00 93.19 115 LEU A C 1
ATOM 920 O O . LEU A 1 115 ? -2.869 -6.906 13.740 1.00 93.19 115 LEU A O 1
ATOM 924 N N . ASN A 1 116 ? -2.206 -5.155 14.978 1.00 94.31 116 ASN A N 1
ATOM 925 C CA . ASN A 1 116 ? -1.804 -5.973 16.123 1.00 94.31 116 ASN A CA 1
ATOM 926 C C . ASN A 1 116 ? -3.027 -6.429 16.923 1.00 94.31 116 ASN A C 1
ATOM 928 O O . ASN A 1 116 ? -3.114 -7.607 17.253 1.00 94.31 116 ASN A O 1
ATOM 932 N N . ILE A 1 117 ? -3.993 -5.533 17.151 1.00 95.69 117 ILE A N 1
ATOM 933 C CA . ILE A 1 117 ? -5.257 -5.853 17.833 1.00 95.69 117 ILE A CA 1
ATOM 934 C C . ILE A 1 117 ? -5.999 -6.973 17.089 1.00 95.69 117 ILE A C 1
ATOM 936 O O . ILE A 1 117 ? -6.403 -7.961 17.697 1.00 95.69 117 ILE A O 1
ATOM 940 N N . LEU A 1 118 ? -6.098 -6.868 15.759 1.00 96.25 118 LEU A N 1
ATOM 941 C CA . LEU A 1 118 ? -6.711 -7.894 14.912 1.00 96.25 118 LEU A CA 1
ATOM 942 C C . LEU A 1 118 ? -6.025 -9.256 15.040 1.00 96.25 118 LEU A C 1
ATOM 944 O O . LEU A 1 118 ? -6.704 -10.270 15.164 1.00 96.25 118 LEU A O 1
ATOM 948 N N . LYS A 1 119 ? -4.686 -9.287 15.066 1.00 96.19 119 LYS A N 1
ATOM 949 C CA . LYS A 1 119 ? -3.926 -10.532 15.258 1.00 96.19 119 LYS A CA 1
ATOM 950 C C . LYS A 1 119 ? -4.188 -11.167 16.620 1.00 96.19 119 LYS A C 1
ATOM 952 O O . LYS A 1 119 ? -4.354 -12.377 16.678 1.00 96.19 119 LYS A O 1
ATOM 957 N N . ILE A 1 120 ? -4.225 -10.368 17.688 1.00 96.19 120 ILE A N 1
ATOM 958 C CA . ILE A 1 120 ? -4.504 -10.851 19.051 1.00 96.19 120 ILE A CA 1
ATOM 959 C C . ILE A 1 120 ? -5.906 -11.462 19.118 1.00 96.19 120 ILE A C 1
ATOM 961 O O . ILE A 1 120 ? -6.079 -12.545 19.667 1.00 96.19 120 ILE A O 1
ATOM 965 N N . CYS A 1 121 ? -6.885 -10.815 18.485 1.00 95.12 121 CYS A N 1
ATOM 966 C CA . CYS A 1 121 ? -8.264 -11.301 18.437 1.00 95.12 121 CYS A CA 1
ATOM 967 C C . CYS A 1 121 ? -8.490 -12.390 17.372 1.00 95.12 121 CYS A C 1
ATOM 969 O O . CYS A 1 121 ? -9.610 -12.857 17.220 1.00 95.12 121 CYS A O 1
ATOM 971 N N . SER A 1 122 ? -7.455 -12.788 16.619 1.00 95.00 122 SER A N 1
ATOM 972 C CA . SER A 1 122 ? -7.544 -13.733 15.492 1.00 95.00 122 SER A CA 1
ATOM 973 C C . SER A 1 122 ? -8.545 -13.340 14.391 1.00 95.00 122 SER A C 1
ATOM 975 O O . SER A 1 122 ? -9.043 -14.199 13.671 1.00 95.00 122 SER A O 1
ATOM 977 N N . VAL A 1 123 ? -8.787 -12.039 14.208 1.00 95.56 123 VAL A N 1
ATOM 978 C CA . VAL A 1 123 ? -9.724 -11.495 13.213 1.00 95.56 123 VAL A CA 1
ATOM 979 C C . VAL A 1 123 ? -8.972 -11.102 11.943 1.00 95.56 123 VAL A C 1
ATOM 981 O O . VAL A 1 123 ? -7.976 -10.372 11.982 1.00 95.56 123 VAL A O 1
ATOM 984 N N . SER A 1 124 ? -9.449 -11.555 10.782 1.00 95.62 124 SER A N 1
ATOM 985 C CA . SER A 1 124 ? -8.856 -11.141 9.502 1.00 95.62 124 SER A CA 1
ATOM 986 C C . SER A 1 124 ? -9.218 -9.690 9.150 1.00 95.62 124 SER A C 1
ATOM 988 O O . SER A 1 124 ? -10.237 -9.165 9.580 1.00 95.62 124 SER A O 1
ATOM 990 N N . VAL A 1 125 ? -8.422 -9.016 8.311 1.00 95.12 125 VAL A N 1
ATOM 991 C CA . VAL A 1 125 ? -8.737 -7.630 7.893 1.00 95.12 125 VAL A CA 1
ATOM 992 C C . VAL A 1 125 ? -10.075 -7.541 7.147 1.00 95.12 125 VAL A C 1
ATOM 994 O O . VAL A 1 125 ? -10.787 -6.553 7.291 1.00 95.12 125 VAL A O 1
ATOM 997 N N . MET A 1 126 ? -10.418 -8.562 6.355 1.00 93.44 126 MET A N 1
ATOM 998 C CA . MET A 1 126 ? -11.698 -8.623 5.640 1.00 93.44 126 MET A CA 1
ATOM 999 C C . MET A 1 126 ? -12.859 -8.744 6.627 1.00 93.44 126 MET A C 1
ATOM 1001 O O . MET A 1 126 ? -13.755 -7.907 6.624 1.00 93.44 126 MET A O 1
ATOM 1005 N N . GLU A 1 127 ? -12.768 -9.719 7.529 1.00 94.50 127 GLU A N 1
ATOM 1006 C CA . GLU A 1 127 ? -13.759 -9.949 8.577 1.00 94.50 127 GLU A CA 1
ATOM 1007 C C . GLU A 1 127 ? -13.933 -8.733 9.492 1.00 94.50 127 GLU A C 1
ATOM 1009 O O . GLU A 1 127 ? -15.055 -8.377 9.839 1.00 94.50 127 GLU A O 1
ATOM 1014 N N . PHE A 1 128 ? -12.840 -8.046 9.832 1.00 95.38 128 PHE A N 1
ATOM 1015 C CA . PHE A 1 128 ? -12.892 -6.805 10.593 1.00 95.38 128 PHE A CA 1
ATOM 1016 C C . PHE A 1 128 ? -13.758 -5.751 9.916 1.00 95.38 128 PHE A C 1
ATOM 1018 O O . PHE A 1 128 ? -14.592 -5.157 10.583 1.00 95.38 128 PHE A O 1
ATOM 1025 N N . PHE A 1 129 ? -13.581 -5.500 8.615 1.00 94.69 129 PHE A N 1
ATOM 1026 C CA . PHE A 1 129 ? -14.396 -4.498 7.927 1.00 94.69 129 PHE A CA 1
ATOM 1027 C C . PHE A 1 129 ? -15.863 -4.921 7.810 1.00 94.69 129 PHE A C 1
ATOM 1029 O O . PHE A 1 129 ? -16.741 -4.066 7.931 1.00 94.69 129 PHE A O 1
ATOM 1036 N N . ASP A 1 130 ? -16.137 -6.216 7.644 1.00 92.12 130 ASP A N 1
ATOM 1037 C CA . ASP A 1 130 ? -17.505 -6.740 7.623 1.00 92.12 130 ASP A CA 1
ATOM 1038 C C . ASP A 1 130 ? -18.193 -6.553 8.986 1.00 92.12 130 ASP A C 1
ATOM 1040 O O . ASP A 1 130 ? -19.319 -6.049 9.057 1.00 92.12 130 ASP A O 1
ATOM 1044 N N . LYS A 1 131 ? -17.500 -6.891 10.082 1.00 92.25 131 LYS A N 1
ATOM 1045 C CA . LYS A 1 131 ? -17.987 -6.683 11.454 1.00 92.25 131 LYS A CA 1
ATOM 1046 C C . LYS A 1 131 ? -18.090 -5.195 11.795 1.00 92.25 131 LYS A C 1
ATOM 1048 O O . LYS A 1 131 ? -19.109 -4.778 12.337 1.00 92.25 131 LYS A O 1
ATOM 1053 N N . LEU A 1 132 ? -17.101 -4.383 11.420 1.00 92.75 132 LEU A N 1
ATOM 1054 C CA . LEU A 1 132 ? -17.066 -2.943 11.681 1.00 92.75 132 LEU A CA 1
ATOM 1055 C C . LEU A 1 132 ? -18.193 -2.201 10.958 1.00 92.75 132 LEU A C 1
ATOM 1057 O O . LEU A 1 132 ? -18.753 -1.270 11.526 1.00 92.75 132 LEU A O 1
ATOM 1061 N N . SER A 1 133 ? -18.549 -2.597 9.731 1.00 90.31 133 SER A N 1
ATOM 1062 C CA . SER A 1 133 ? -19.685 -1.991 9.025 1.00 90.31 133 SER A CA 1
ATOM 1063 C C . SER A 1 133 ? -20.978 -2.183 9.815 1.00 90.31 133 SER A C 1
ATOM 1065 O O . SER A 1 133 ? -21.665 -1.208 10.103 1.00 90.31 133 SER A O 1
ATOM 1067 N N . ARG A 1 134 ? -21.263 -3.423 10.243 1.00 88.44 134 ARG A N 1
ATOM 1068 C CA . ARG A 1 134 ? -22.435 -3.728 11.081 1.00 88.44 134 ARG A CA 1
ATOM 1069 C C . ARG A 1 134 ? -22.370 -2.978 12.410 1.00 88.44 134 ARG A C 1
ATOM 1071 O O . ARG A 1 134 ? -23.358 -2.393 12.837 1.00 88.44 134 ARG A O 1
ATOM 1078 N N . TRP A 1 135 ? -21.190 -2.957 13.028 1.00 89.75 135 TRP A N 1
ATOM 1079 C CA . TRP A 1 135 ? -20.941 -2.260 14.285 1.00 89.75 135 TRP A CA 1
ATOM 1080 C C . TRP A 1 135 ? -21.280 -0.774 14.196 1.00 89.75 135 TRP A C 1
ATOM 1082 O O . TRP A 1 135 ? -22.013 -0.275 15.036 1.00 89.75 135 TRP A O 1
ATOM 1092 N N . ILE A 1 136 ? -20.789 -0.072 13.171 1.00 89.06 136 ILE A N 1
ATOM 1093 C CA . ILE A 1 136 ? -21.034 1.363 12.954 1.00 89.06 136 ILE A CA 1
ATOM 1094 C C . ILE A 1 136 ? -22.526 1.650 12.756 1.00 89.06 136 ILE A C 1
ATOM 1096 O O . ILE A 1 136 ? -23.034 2.622 13.323 1.00 89.06 136 ILE A O 1
ATOM 1100 N N . ASP A 1 137 ? -23.214 0.807 11.980 1.00 84.88 137 ASP A N 1
ATOM 1101 C CA . ASP A 1 137 ? -24.641 0.962 11.686 1.00 84.88 137 ASP A CA 1
ATOM 1102 C C . ASP A 1 137 ? -25.497 0.808 12.955 1.00 84.88 137 ASP A C 1
ATOM 1104 O O . ASP A 1 137 ? -26.385 1.619 13.215 1.00 84.88 137 ASP A O 1
ATOM 1108 N N . ILE A 1 138 ? -25.186 -0.191 13.785 1.00 81.88 138 ILE A N 1
ATOM 1109 C CA . ILE A 1 138 ? -25.874 -0.476 15.055 1.00 81.88 138 ILE A CA 1
ATOM 1110 C C . ILE A 1 138 ? -25.537 0.567 16.118 1.00 81.88 138 ILE A C 1
ATOM 1112 O O . ILE A 1 138 ? -26.407 1.030 16.856 1.00 81.88 138 ILE A O 1
ATOM 1116 N N . ALA A 1 139 ? -24.262 0.936 16.211 1.00 79.31 139 ALA A N 1
ATOM 1117 C CA . ALA A 1 139 ? -23.771 1.871 17.204 1.00 79.31 139 ALA A CA 1
ATOM 1118 C C . ALA A 1 139 ? -24.325 3.282 17.009 1.00 79.31 139 ALA A C 1
ATOM 1120 O O . ALA A 1 139 ? -24.158 4.126 17.893 1.00 79.31 139 ALA A O 1
ATOM 1121 N N . THR A 1 140 ? -24.960 3.566 15.862 1.00 75.06 140 THR A N 1
ATOM 1122 C CA . THR A 1 140 ? -25.274 4.934 15.424 1.00 75.06 140 THR A CA 1
ATOM 1123 C C . THR A 1 140 ? -24.035 5.827 15.547 1.00 75.06 140 THR A C 1
ATOM 1125 O O . THR A 1 140 ? -24.100 6.973 15.994 1.00 75.06 140 THR A O 1
ATOM 1128 N N . SER A 1 141 ? -22.870 5.267 15.193 1.00 75.81 141 SER A N 1
ATOM 1129 C CA . SER A 1 141 ? -21.589 5.958 15.302 1.00 75.81 141 SER A CA 1
ATOM 1130 C C . SER A 1 141 ? -21.593 7.243 14.479 1.00 75.81 141 SER A C 1
ATOM 1132 O O . SER A 1 141 ? -22.310 7.380 13.485 1.00 75.81 141 SER A O 1
ATOM 1134 N N . SER A 1 142 ? -20.754 8.204 14.872 1.00 83.12 142 SER A N 1
ATOM 1135 C CA . SER A 1 142 ? -20.685 9.475 14.153 1.00 83.12 142 SER A CA 1
ATOM 1136 C C . SER A 1 142 ? -20.375 9.261 12.665 1.00 83.12 142 SER A C 1
ATOM 1138 O O . SER A 1 142 ? -19.538 8.429 12.298 1.00 83.12 142 SER A O 1
ATOM 1140 N N . LYS A 1 143 ? -20.981 10.086 11.799 1.00 84.94 143 LYS A N 1
ATOM 1141 C CA . LYS A 1 143 ? -20.721 10.095 10.346 1.00 84.94 143 LYS A CA 1
ATOM 1142 C C . LYS A 1 143 ? -19.223 10.115 10.017 1.00 84.94 143 LYS A C 1
ATOM 1144 O O . LYS A 1 143 ? -18.769 9.551 9.031 1.00 84.94 143 LYS A O 1
ATOM 1149 N N . LYS A 1 144 ? -18.438 10.732 10.895 1.00 84.50 144 LYS A N 1
ATOM 1150 C CA . LYS A 1 144 ? -16.988 10.837 10.808 1.00 84.50 144 LYS A CA 1
ATOM 1151 C C . LYS A 1 144 ? -16.271 9.482 10.880 1.00 84.50 144 LYS A C 1
ATOM 1153 O O . LYS A 1 144 ? -15.329 9.257 10.126 1.00 84.50 144 LYS A O 1
ATOM 1158 N N . ILE A 1 145 ? -16.706 8.586 11.770 1.00 87.62 145 ILE A N 1
ATOM 1159 C CA . ILE A 1 145 ? -16.165 7.222 11.898 1.00 87.62 145 ILE A CA 1
ATOM 1160 C C . ILE A 1 145 ? -16.549 6.404 10.667 1.00 87.62 145 ILE A C 1
ATOM 1162 O O . ILE A 1 145 ? -15.694 5.732 10.093 1.00 87.62 145 ILE A O 1
ATOM 1166 N N . GLN A 1 146 ? -17.799 6.533 10.216 1.00 89.81 146 GLN A N 1
ATOM 1167 C CA . GLN A 1 146 ? -18.290 5.883 9.002 1.00 89.81 146 GLN A CA 1
ATOM 1168 C C . GLN A 1 146 ? -17.473 6.299 7.765 1.00 89.81 146 GLN A C 1
ATOM 1170 O O . GLN A 1 146 ? -16.941 5.446 7.054 1.00 89.81 146 GLN A O 1
ATOM 1175 N N . GLU A 1 147 ? -17.292 7.605 7.545 1.00 90.12 147 GLU A N 1
ATOM 1176 C CA . GLU A 1 147 ? -16.493 8.147 6.438 1.00 90.12 147 GLU A CA 1
ATOM 1177 C C . GLU A 1 147 ? -15.017 7.720 6.530 1.00 90.12 147 GLU A C 1
ATOM 1179 O O . GLU A 1 147 ? -14.404 7.375 5.517 1.00 90.12 147 GLU A O 1
ATOM 1184 N N . HIS A 1 148 ? -14.435 7.709 7.735 1.00 89.56 148 HIS A N 1
ATOM 1185 C CA . HIS A 1 148 ? -13.050 7.286 7.942 1.00 89.56 148 HIS A CA 1
ATOM 1186 C C . HIS A 1 148 ? -12.852 5.787 7.669 1.00 89.56 148 HIS A C 1
ATOM 1188 O O . HIS A 1 148 ? -11.911 5.421 6.959 1.00 89.56 148 HIS A O 1
ATOM 1194 N N . SER A 1 149 ? -13.749 4.934 8.172 1.00 91.88 149 SER A N 1
ATOM 1195 C CA . SER A 1 149 ? -13.739 3.488 7.925 1.00 91.88 149 SER A CA 1
ATOM 1196 C C . SER A 1 149 ? -13.843 3.186 6.431 1.00 91.88 149 SER A C 1
ATOM 1198 O O . SER A 1 149 ? -12.953 2.540 5.869 1.00 91.88 149 SER A O 1
ATOM 1200 N N . PHE A 1 150 ? -14.843 3.766 5.757 1.00 91.75 150 PHE A N 1
ATOM 1201 C CA . PHE A 1 150 ? -15.044 3.593 4.319 1.00 91.75 150 PHE A CA 1
ATOM 1202 C C . PHE A 1 150 ? -13.824 4.049 3.508 1.00 91.75 150 PHE A C 1
ATOM 1204 O O . PHE A 1 150 ? -13.376 3.354 2.593 1.00 91.75 150 PHE A O 1
ATOM 1211 N N . LYS A 1 151 ? -13.229 5.196 3.865 1.00 91.25 151 LYS A N 1
ATOM 1212 C CA . LYS A 1 151 ? -12.028 5.708 3.196 1.00 91.25 151 LYS A CA 1
ATOM 1213 C C . LYS A 1 151 ? -10.842 4.754 3.335 1.00 91.25 151 LYS A C 1
ATOM 1215 O O . LYS A 1 151 ? -10.149 4.518 2.346 1.00 91.25 151 LYS A O 1
ATOM 1220 N N . ILE A 1 152 ? -10.595 4.205 4.528 1.00 91.75 152 ILE A N 1
ATOM 1221 C CA . ILE A 1 152 ? -9.507 3.237 4.736 1.00 91.75 152 ILE A CA 1
ATOM 1222 C C . ILE A 1 152 ? -9.784 1.947 3.963 1.00 91.75 152 ILE A C 1
ATOM 1224 O O . ILE A 1 152 ? -8.890 1.470 3.264 1.00 91.75 152 ILE A O 1
ATOM 1228 N N . GLN A 1 153 ? -11.000 1.405 4.047 1.00 94.19 153 GLN A N 1
ATOM 1229 C CA . GLN A 1 153 ? -11.375 0.171 3.355 1.00 94.19 153 GLN A CA 1
ATOM 1230 C C . GLN A 1 153 ? -11.206 0.309 1.836 1.00 94.19 153 GLN A C 1
ATOM 1232 O O . GLN A 1 153 ? -10.568 -0.531 1.202 1.00 94.19 153 GLN A O 1
ATOM 1237 N N . SER A 1 154 ? -11.706 1.406 1.259 1.00 93.75 154 SER A N 1
ATOM 1238 C CA . SER A 1 154 ? -11.576 1.712 -0.169 1.00 93.75 154 SER A CA 1
ATOM 1239 C C . SER A 1 154 ? -10.108 1.877 -0.588 1.00 93.75 154 SER A C 1
ATOM 1241 O O . SER A 1 154 ? -9.647 1.249 -1.544 1.00 93.75 154 SER A O 1
ATOM 1243 N N . SER A 1 155 ? -9.327 2.636 0.188 1.00 94.06 155 SER A N 1
ATOM 1244 C CA . SER A 1 155 ? -7.888 2.824 -0.043 1.00 94.06 155 SER A CA 1
ATOM 1245 C C . SER A 1 155 ? -7.109 1.502 -0.011 1.00 94.06 155 SER A C 1
ATOM 1247 O O . SER A 1 155 ? -6.224 1.263 -0.846 1.00 94.06 155 SER A O 1
ATOM 1249 N N . LEU A 1 156 ? -7.446 0.616 0.930 1.00 94.50 156 LEU A N 1
ATOM 1250 C CA . LEU A 1 156 ? -6.847 -0.709 1.044 1.00 94.50 156 LEU A CA 1
ATOM 1251 C C . LEU A 1 156 ? -7.242 -1.600 -0.137 1.00 94.50 156 LEU A C 1
ATOM 1253 O O . LEU A 1 156 ? -6.371 -2.251 -0.711 1.00 94.50 156 LEU A O 1
ATOM 1257 N N . ALA A 1 157 ? -8.514 -1.592 -0.543 1.00 95.94 157 ALA A N 1
ATOM 1258 C CA . ALA A 1 157 ? -8.994 -2.357 -1.690 1.00 95.94 157 ALA A CA 1
ATOM 1259 C C . ALA A 1 157 ? -8.229 -1.988 -2.970 1.00 95.94 157 ALA A C 1
ATOM 1261 O O . ALA A 1 157 ? -7.726 -2.874 -3.665 1.00 95.94 157 ALA A O 1
ATOM 1262 N N . VAL A 1 158 ? -8.040 -0.689 -3.233 1.00 97.38 158 VAL A N 1
ATOM 1263 C CA . VAL A 1 158 ? -7.206 -0.222 -4.351 1.00 97.38 158 VAL A CA 1
ATOM 1264 C C . VAL A 1 158 ? -5.770 -0.717 -4.193 1.00 97.38 158 VAL A C 1
ATOM 1266 O O . VAL A 1 158 ? -5.227 -1.311 -5.121 1.00 97.38 158 VAL A O 1
ATOM 1269 N N . THR A 1 159 ? -5.166 -0.565 -3.011 1.00 97.38 159 THR A N 1
ATOM 1270 C CA . THR A 1 159 ? -3.788 -1.018 -2.741 1.00 97.38 159 THR A CA 1
ATOM 1271 C C . THR A 1 159 ? -3.601 -2.514 -3.028 1.00 97.38 159 THR A C 1
ATOM 1273 O O . THR A 1 159 ? -2.610 -2.900 -3.647 1.00 97.38 159 THR A O 1
ATOM 1276 N N . VAL A 1 160 ? -4.571 -3.359 -2.662 1.00 97.06 160 VAL A N 1
ATOM 1277 C CA . VAL A 1 160 ? -4.556 -4.802 -2.957 1.00 97.06 160 VAL A CA 1
ATOM 1278 C C . VAL A 1 160 ? -4.597 -5.067 -4.463 1.00 97.06 160 VAL A C 1
ATOM 1280 O O . VAL A 1 160 ? -3.855 -5.920 -4.953 1.00 97.06 160 VAL A O 1
ATOM 1283 N N . VAL A 1 161 ? -5.432 -4.348 -5.219 1.00 97.94 161 VAL A N 1
ATOM 1284 C CA . VAL A 1 161 ? -5.494 -4.497 -6.683 1.00 97.94 161 VAL A CA 1
ATOM 1285 C C . VAL A 1 161 ? -4.182 -4.057 -7.334 1.00 97.94 161 VAL A C 1
ATOM 1287 O O . VAL A 1 161 ? -3.671 -4.757 -8.207 1.00 97.94 161 VAL A O 1
ATOM 1290 N N . ILE A 1 162 ? -3.594 -2.950 -6.876 1.00 98.38 162 ILE A N 1
ATOM 1291 C CA . ILE A 1 162 ? -2.301 -2.455 -7.364 1.00 98.38 162 ILE A CA 1
ATOM 1292 C C . ILE A 1 162 ? -1.182 -3.458 -7.073 1.00 98.38 162 ILE A C 1
ATOM 1294 O O . ILE A 1 162 ? -0.411 -3.773 -7.975 1.00 98.38 162 ILE A O 1
ATOM 1298 N N . TYR A 1 163 ? -1.134 -4.039 -5.870 1.00 98.38 163 TYR A N 1
ATOM 1299 C CA . TYR A 1 163 ? -0.181 -5.104 -5.546 1.00 98.38 163 TYR A CA 1
ATOM 1300 C C . TYR A 1 163 ? -0.341 -6.308 -6.484 1.00 98.38 163 TYR A C 1
ATOM 1302 O O . TYR A 1 163 ? 0.627 -6.784 -7.078 1.00 98.38 163 TYR A O 1
ATOM 1310 N N . LYS A 1 164 ? -1.584 -6.768 -6.689 1.00 98.00 164 LYS A N 1
ATOM 1311 C CA . LYS A 1 164 ? -1.894 -7.874 -7.608 1.00 98.00 164 LYS A CA 1
ATOM 1312 C C . LYS A 1 164 ? -1.492 -7.572 -9.052 1.00 98.00 164 LYS A C 1
ATOM 1314 O O . LYS A 1 164 ? -1.095 -8.497 -9.751 1.00 98.00 164 LYS A O 1
ATOM 1319 N N . LYS A 1 165 ? -1.585 -6.315 -9.499 1.00 98.19 165 LYS A N 1
ATOM 1320 C CA . LYS A 1 165 ? -1.126 -5.873 -10.827 1.00 98.19 165 LYS A CA 1
ATOM 1321 C C . LYS A 1 165 ? 0.398 -5.767 -10.911 1.00 98.19 165 LYS A C 1
ATOM 1323 O O . LYS A 1 165 ? 0.956 -6.135 -11.940 1.00 98.19 165 LYS A O 1
ATOM 1328 N N . LEU A 1 166 ? 1.073 -5.337 -9.844 1.00 98.56 166 LEU A N 1
ATOM 1329 C CA . LEU A 1 166 ? 2.534 -5.237 -9.805 1.00 98.56 166 LEU A CA 1
ATOM 1330 C C . LEU A 1 166 ? 3.199 -6.592 -10.040 1.00 98.56 166 LEU A C 1
ATOM 1332 O O . LEU A 1 166 ? 4.165 -6.669 -10.784 1.00 98.56 166 LEU A O 1
ATOM 1336 N N . VAL A 1 167 ? 2.681 -7.658 -9.434 1.00 97.31 167 VAL A N 1
ATOM 1337 C CA . VAL A 1 167 ? 3.291 -8.994 -9.491 1.00 97.31 167 VAL A CA 1
ATOM 1338 C C . VAL A 1 167 ? 3.530 -9.510 -10.928 1.00 97.31 167 VAL A C 1
ATOM 1340 O O . VAL A 1 167 ? 4.676 -9.837 -11.243 1.00 97.31 167 VAL A O 1
ATOM 1343 N N . PRO A 1 168 ? 2.522 -9.610 -11.819 1.00 96.94 168 PRO A N 1
ATOM 1344 C CA . PRO A 1 168 ? 2.740 -10.052 -13.196 1.00 96.94 168 PRO A CA 1
ATOM 1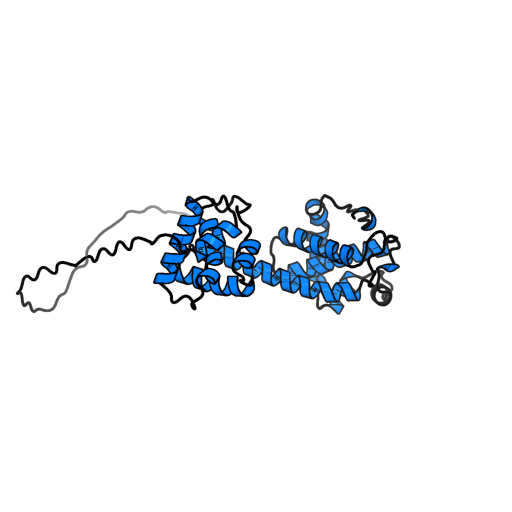345 C C . PRO A 1 168 ? 3.542 -9.041 -14.027 1.00 96.94 168 PRO A C 1
ATOM 1347 O O . PRO A 1 168 ? 4.344 -9.461 -14.855 1.00 96.94 168 PRO A O 1
ATOM 1350 N N . ILE A 1 169 ? 3.389 -7.734 -13.777 1.00 97.38 169 ILE A N 1
ATOM 1351 C CA . ILE A 1 169 ? 4.187 -6.694 -14.446 1.00 97.38 169 ILE A CA 1
ATOM 1352 C C . ILE A 1 169 ? 5.667 -6.880 -14.121 1.00 97.38 169 ILE A C 1
ATOM 1354 O O . ILE A 1 169 ? 6.492 -6.965 -15.023 1.00 97.38 169 ILE A O 1
ATOM 1358 N N . PHE A 1 170 ? 5.995 -7.020 -12.839 1.00 96.94 170 PHE A N 1
ATOM 1359 C CA . PHE A 1 170 ? 7.359 -7.206 -12.370 1.00 96.94 170 PHE A CA 1
ATOM 1360 C C . PHE A 1 170 ? 7.989 -8.452 -12.998 1.00 96.94 170 PHE A C 1
ATOM 1362 O O . PHE A 1 170 ? 9.079 -8.377 -13.552 1.00 96.94 170 PHE A O 1
ATOM 1369 N N . ARG A 1 171 ? 7.267 -9.580 -13.005 1.00 95.06 171 ARG A N 1
ATOM 1370 C CA . ARG A 1 171 ? 7.740 -10.834 -13.617 1.00 95.06 171 ARG A CA 1
ATOM 1371 C C . ARG A 1 171 ? 7.933 -10.760 -15.131 1.00 95.06 171 ARG A C 1
ATOM 1373 O O . ARG A 1 171 ? 8.724 -11.526 -15.657 1.00 95.06 171 ARG A O 1
ATOM 1380 N N . SER A 1 172 ? 7.211 -9.880 -15.825 1.00 94.31 172 SER A N 1
ATOM 1381 C CA . SER A 1 172 ? 7.373 -9.698 -17.275 1.00 94.31 172 SER A CA 1
ATOM 1382 C C . SER A 1 172 ? 8.603 -8.873 -17.661 1.00 94.31 172 SER A C 1
ATOM 1384 O O . SER A 1 172 ? 8.988 -8.868 -18.825 1.00 94.31 172 SER A O 1
ATOM 1386 N N . LEU A 1 173 ? 9.186 -8.145 -16.706 1.00 93.69 173 LEU A N 1
ATOM 1387 C CA . LEU A 1 173 ? 10.254 -7.175 -16.953 1.00 93.69 173 LEU A CA 1
ATOM 1388 C C . LEU A 1 173 ? 11.568 -7.573 -16.297 1.00 93.69 173 LEU A C 1
ATOM 1390 O O . LEU A 1 173 ? 12.633 -7.277 -16.831 1.00 93.69 173 LEU A O 1
ATOM 1394 N N . PHE A 1 174 ? 11.490 -8.205 -15.128 1.00 93.69 174 PHE A N 1
ATOM 1395 C CA . PHE A 1 174 ? 12.645 -8.488 -14.298 1.00 93.69 174 PHE A CA 1
ATOM 1396 C C . PHE A 1 174 ? 12.849 -9.988 -14.151 1.00 93.69 174 PHE A C 1
ATOM 1398 O O . PHE A 1 174 ? 11.932 -10.739 -13.803 1.00 93.69 174 PHE A O 1
ATOM 1405 N N . ARG A 1 175 ? 14.093 -10.401 -14.370 1.00 92.44 175 ARG A N 1
ATOM 1406 C CA . ARG A 1 175 ? 14.544 -11.770 -14.173 1.00 92.44 175 ARG A CA 1
ATOM 1407 C C . ARG A 1 175 ? 14.683 -12.069 -12.681 1.00 92.44 175 ARG A C 1
ATOM 1409 O O . ARG A 1 175 ? 15.021 -11.201 -11.874 1.00 92.44 175 ARG A O 1
ATOM 1416 N N . TYR A 1 176 ? 14.443 -13.326 -12.313 1.00 91.81 176 TYR A N 1
ATOM 1417 C CA . TYR A 1 176 ? 14.710 -13.793 -10.957 1.00 91.81 176 TYR A CA 1
ATOM 1418 C C . TYR A 1 176 ? 16.217 -13.894 -10.685 1.00 91.81 176 TYR A C 1
ATOM 1420 O O . TYR A 1 176 ? 16.941 -14.609 -11.377 1.00 91.81 176 TYR A O 1
ATOM 1428 N N . VAL A 1 177 ? 16.651 -13.218 -9.629 1.00 90.50 177 VAL A N 1
ATOM 1429 C CA . VAL A 1 177 ? 18.016 -13.154 -9.124 1.00 90.50 177 VAL A CA 1
ATOM 1430 C C . VAL A 1 177 ? 17.974 -13.553 -7.642 1.00 90.50 177 VAL A C 1
ATOM 1432 O O . VAL A 1 177 ? 17.327 -12.857 -6.850 1.00 90.50 177 VAL A O 1
ATOM 1435 N N . PRO A 1 178 ? 18.582 -14.691 -7.255 1.00 88.38 178 PRO A N 1
ATOM 1436 C CA . PRO A 1 178 ? 18.537 -15.187 -5.884 1.00 88.38 178 PRO A CA 1
ATOM 1437 C C . PRO A 1 178 ? 19.448 -14.378 -4.955 1.00 88.38 178 PRO A C 1
ATOM 1439 O O . PRO A 1 178 ? 20.494 -13.883 -5.366 1.00 88.38 178 PRO A O 1
ATOM 1442 N N . SER A 1 179 ? 19.097 -14.326 -3.670 1.00 84.69 179 SER A N 1
ATOM 1443 C CA . SER A 1 179 ? 19.946 -13.738 -2.632 1.00 84.69 179 SER A CA 1
ATOM 1444 C C . SER A 1 179 ? 21.294 -14.465 -2.570 1.00 84.69 179 SER A C 1
ATOM 1446 O O . SER A 1 179 ? 21.351 -15.660 -2.271 1.00 84.69 179 SER A O 1
ATOM 1448 N N . SER A 1 180 ? 22.389 -13.757 -2.845 1.00 77.75 180 SER A N 1
ATOM 1449 C CA . SER A 1 180 ? 23.748 -14.298 -2.770 1.00 77.75 180 SER A CA 1
ATOM 1450 C C . SER A 1 180 ? 24.704 -13.273 -2.164 1.00 77.75 180 SER A C 1
ATOM 1452 O O . SER A 1 180 ? 24.528 -12.073 -2.342 1.00 77.75 180 SER A O 1
ATOM 1454 N N . ALA A 1 181 ? 25.740 -13.737 -1.458 1.00 62.97 181 ALA A N 1
ATOM 1455 C CA . ALA A 1 181 ? 26.709 -12.858 -0.790 1.00 62.97 181 ALA A CA 1
ATOM 1456 C C . ALA A 1 181 ? 27.552 -11.999 -1.759 1.00 62.97 181 ALA A C 1
ATOM 1458 O O . ALA A 1 181 ? 28.267 -11.105 -1.317 1.00 62.97 181 ALA A O 1
ATOM 1459 N N . SER A 1 182 ? 27.505 -12.289 -3.064 1.00 64.50 182 SER A N 1
ATOM 1460 C CA . SER A 1 182 ? 28.290 -11.622 -4.108 1.00 64.50 182 SER A CA 1
ATOM 1461 C C . SER A 1 182 ? 27.520 -10.574 -4.915 1.00 64.50 182 SER A C 1
ATOM 1463 O O . SER A 1 182 ? 28.143 -9.872 -5.706 1.00 64.50 182 SER A O 1
ATOM 1465 N N . GLN A 1 183 ? 26.194 -10.491 -4.782 1.00 65.31 183 GLN A N 1
ATOM 1466 C CA . GLN A 1 183 ? 25.375 -9.529 -5.527 1.00 65.31 183 GLN A CA 1
ATOM 1467 C C . GLN A 1 183 ? 24.978 -8.345 -4.647 1.00 65.31 183 GLN A C 1
ATOM 1469 O O . GLN A 1 183 ? 24.738 -8.509 -3.454 1.00 65.31 183 GLN A O 1
ATOM 1474 N N . SER A 1 184 ? 24.919 -7.151 -5.243 1.00 68.31 184 SER A N 1
ATOM 1475 C CA . SER A 1 184 ? 24.600 -5.903 -4.538 1.00 68.31 184 SER A CA 1
ATOM 1476 C C . SER A 1 184 ? 23.144 -5.840 -4.070 1.00 68.31 184 SER A C 1
ATOM 1478 O O . SER A 1 184 ? 22.882 -5.283 -3.010 1.00 68.31 184 SER A O 1
ATOM 1480 N N . PHE A 1 185 ? 22.205 -6.441 -4.811 1.00 83.56 185 PHE A N 1
ATOM 1481 C CA . PHE A 1 185 ? 20.819 -6.649 -4.383 1.00 83.56 185 PHE A CA 1
ATOM 1482 C C . PHE A 1 185 ? 20.167 -7.804 -5.163 1.00 83.56 185 PHE A C 1
ATOM 1484 O O . PHE A 1 185 ? 20.648 -8.200 -6.221 1.00 83.56 185 PHE A O 1
ATOM 1491 N N . ASP A 1 186 ? 19.077 -8.366 -4.635 1.00 89.44 186 ASP A N 1
ATOM 1492 C CA . ASP A 1 186 ? 18.350 -9.498 -5.226 1.00 89.44 186 ASP A CA 1
ATOM 1493 C C . ASP A 1 186 ? 16.937 -9.105 -5.706 1.00 89.44 186 ASP A C 1
ATOM 1495 O O . ASP A 1 186 ? 16.488 -7.965 -5.535 1.00 89.44 186 ASP A O 1
ATOM 1499 N N . SER A 1 187 ? 16.202 -10.043 -6.317 1.00 91.69 187 SER A N 1
ATOM 1500 C CA . SER A 1 187 ? 14.839 -9.768 -6.799 1.00 91.69 187 SER A CA 1
ATOM 1501 C C . SER A 1 187 ? 13.844 -9.411 -5.693 1.00 91.69 187 SER A C 1
ATOM 1503 O O . SER A 1 187 ? 12.899 -8.670 -5.963 1.00 91.69 187 SER A O 1
ATOM 1505 N N . ASN A 1 188 ? 14.021 -9.917 -4.469 1.00 91.75 188 ASN A N 1
ATOM 1506 C CA . ASN A 1 188 ? 13.128 -9.598 -3.353 1.00 91.75 188 ASN A CA 1
ATOM 1507 C C . ASN A 1 188 ? 13.354 -8.160 -2.883 1.00 91.75 188 ASN A C 1
ATOM 1509 O O . ASN A 1 188 ? 12.385 -7.429 -2.665 1.00 91.75 188 ASN A O 1
ATOM 1513 N N . SER A 1 189 ? 14.615 -7.741 -2.779 1.00 91.69 189 SER A N 1
ATOM 1514 C CA . SER A 1 189 ? 15.008 -6.370 -2.460 1.00 91.69 189 SER A CA 1
ATOM 1515 C C . SER A 1 189 ? 14.501 -5.396 -3.522 1.00 91.69 189 SER A C 1
ATOM 1517 O O . SER A 1 189 ? 13.857 -4.406 -3.175 1.00 91.69 189 SER A O 1
ATOM 1519 N N . LEU A 1 190 ? 14.668 -5.716 -4.812 1.00 93.44 190 LEU A N 1
ATOM 1520 C CA . LEU A 1 190 ? 14.134 -4.901 -5.910 1.00 93.44 190 LEU A CA 1
ATOM 1521 C C . LEU A 1 190 ? 12.606 -4.794 -5.857 1.00 93.44 190 LEU A C 1
ATOM 1523 O O . LEU A 1 190 ? 12.061 -3.694 -5.918 1.00 93.44 190 LEU A O 1
ATOM 1527 N N . PHE A 1 191 ? 11.898 -5.917 -5.705 1.00 95.44 191 PHE A N 1
ATOM 1528 C CA . PHE A 1 191 ? 10.437 -5.908 -5.614 1.00 95.44 191 PHE A CA 1
ATOM 1529 C C . PHE A 1 191 ? 9.951 -5.082 -4.417 1.00 95.44 191 PHE A C 1
ATOM 1531 O O . PHE A 1 191 ? 9.021 -4.285 -4.545 1.00 95.44 191 PHE A O 1
ATOM 1538 N N . THR A 1 192 ? 10.602 -5.241 -3.263 1.00 94.56 192 THR A N 1
ATOM 1539 C CA . THR A 1 192 ? 10.288 -4.493 -2.039 1.00 94.56 192 THR A CA 1
ATOM 1540 C C . THR A 1 192 ? 10.516 -2.999 -2.233 1.00 94.56 192 THR A C 1
ATOM 1542 O O . THR A 1 192 ? 9.662 -2.204 -1.850 1.00 94.56 192 THR A O 1
ATOM 1545 N N . PHE A 1 193 ? 11.616 -2.614 -2.879 1.00 93.56 193 PHE A N 1
ATOM 1546 C CA . PHE A 1 193 ? 11.926 -1.223 -3.195 1.00 93.56 193 PHE A CA 1
ATOM 1547 C C . PHE A 1 193 ? 10.873 -0.597 -4.121 1.00 93.56 193 PHE A C 1
ATOM 1549 O O . PHE A 1 193 ? 10.307 0.450 -3.800 1.00 93.56 193 PHE A O 1
ATOM 1556 N N . VAL A 1 194 ? 10.523 -1.280 -5.220 1.00 96.19 194 VAL A N 1
ATOM 1557 C CA . VAL A 1 194 ? 9.458 -0.844 -6.143 1.00 96.19 194 VAL A CA 1
ATOM 1558 C C . VAL A 1 194 ? 8.128 -0.691 -5.404 1.00 96.19 194 VAL A C 1
ATOM 1560 O O . VAL A 1 194 ? 7.435 0.317 -5.558 1.00 96.19 194 VAL A O 1
ATOM 1563 N N . TRP A 1 195 ? 7.774 -1.674 -4.573 1.00 97.94 195 TRP A N 1
ATOM 1564 C CA . TRP A 1 195 ? 6.535 -1.644 -3.807 1.00 97.94 195 TRP A CA 1
ATOM 1565 C C . TRP A 1 195 ? 6.502 -0.503 -2.787 1.00 97.94 195 TRP A C 1
ATOM 1567 O O . TRP A 1 195 ? 5.487 0.183 -2.660 1.00 97.94 195 TRP A O 1
ATOM 1577 N N . LEU A 1 196 ? 7.615 -0.248 -2.101 1.00 96.00 196 LEU A N 1
ATOM 1578 C CA . LEU A 1 196 ? 7.725 0.837 -1.134 1.00 96.00 196 LEU A CA 1
ATOM 1579 C C . LEU A 1 196 ? 7.550 2.204 -1.806 1.00 96.00 196 LEU A C 1
ATOM 1581 O O . LEU A 1 196 ? 6.778 3.025 -1.309 1.00 96.00 196 LEU A O 1
ATOM 1585 N N . ILE A 1 197 ? 8.188 2.424 -2.961 1.00 96.06 197 ILE A N 1
ATOM 1586 C CA . ILE A 1 197 ? 7.993 3.641 -3.760 1.00 96.06 197 ILE A CA 1
ATOM 1587 C C . ILE A 1 197 ? 6.513 3.816 -4.108 1.00 96.06 197 ILE A C 1
ATOM 1589 O O . ILE A 1 197 ? 5.958 4.892 -3.892 1.00 96.06 197 ILE A O 1
ATOM 1593 N N . ILE A 1 198 ? 5.849 2.760 -4.588 1.00 97.62 198 ILE A N 1
ATOM 1594 C CA . ILE A 1 198 ? 4.419 2.797 -4.928 1.00 97.62 198 ILE A CA 1
ATOM 1595 C C . ILE A 1 198 ? 3.572 3.196 -3.714 1.00 97.62 198 ILE A C 1
ATOM 1597 O O . ILE A 1 198 ? 2.703 4.056 -3.841 1.00 97.62 198 ILE A O 1
ATOM 1601 N N . ILE A 1 199 ? 3.829 2.629 -2.532 1.00 97.06 199 ILE A N 1
ATOM 1602 C CA . ILE A 1 199 ? 3.085 2.957 -1.307 1.00 97.06 199 ILE A CA 1
ATOM 1603 C C . ILE A 1 199 ? 3.296 4.415 -0.885 1.00 97.06 199 ILE A C 1
ATOM 1605 O O . ILE A 1 199 ? 2.323 5.106 -0.564 1.00 97.06 199 ILE A O 1
ATOM 1609 N N . ILE A 1 200 ? 4.541 4.899 -0.907 1.00 95.81 200 ILE A N 1
ATOM 1610 C CA . ILE A 1 200 ? 4.864 6.284 -0.541 1.00 95.81 200 ILE A CA 1
ATOM 1611 C C . ILE A 1 200 ? 4.204 7.254 -1.527 1.00 95.81 200 ILE A C 1
ATOM 1613 O O . ILE A 1 200 ? 3.520 8.186 -1.107 1.00 95.81 200 ILE A O 1
ATOM 1617 N N . MET A 1 201 ? 4.346 7.007 -2.831 1.00 95.88 201 MET A N 1
ATOM 1618 C CA . MET A 1 201 ? 3.778 7.868 -3.868 1.00 95.88 201 MET A CA 1
ATOM 1619 C C . MET A 1 201 ? 2.253 7.867 -3.863 1.00 95.88 201 MET A C 1
ATOM 1621 O O . MET A 1 201 ? 1.658 8.938 -3.985 1.00 95.88 201 MET A O 1
ATOM 1625 N N . LYS A 1 202 ? 1.619 6.706 -3.646 1.00 96.06 202 LYS A N 1
ATOM 1626 C CA . LYS A 1 202 ? 0.158 6.592 -3.548 1.00 96.06 202 LYS A CA 1
ATOM 1627 C C . LYS A 1 202 ? -0.394 7.522 -2.474 1.00 96.06 202 LYS A C 1
ATOM 1629 O O . LYS A 1 202 ? -1.345 8.251 -2.728 1.00 96.06 202 LYS A O 1
ATOM 1634 N N . LYS A 1 203 ? 0.241 7.546 -1.299 1.00 93.50 203 LYS A N 1
ATOM 1635 C CA . LYS A 1 203 ? -0.181 8.382 -0.165 1.00 93.50 203 LYS A CA 1
ATOM 1636 C C . LYS A 1 203 ? -0.129 9.885 -0.476 1.00 93.50 203 LYS A C 1
ATOM 1638 O O . LYS A 1 203 ? -0.799 10.671 0.190 1.00 93.50 203 LYS A O 1
ATOM 1643 N N . SER A 1 204 ? 0.673 10.290 -1.459 1.00 94.00 204 SER A N 1
ATOM 1644 C CA . SER A 1 204 ? 0.797 11.677 -1.915 1.00 94.00 204 SER A CA 1
ATOM 1645 C C . SER A 1 204 ? -0.155 12.039 -3.060 1.00 94.00 204 SER A C 1
ATOM 1647 O O . SER A 1 204 ? -0.169 13.198 -3.481 1.00 94.00 204 SER A O 1
ATOM 1649 N N . LEU A 1 205 ? -0.933 11.085 -3.584 1.00 93.56 205 LEU A N 1
ATOM 1650 C CA . LEU A 1 205 ? -1.898 11.353 -4.645 1.00 93.56 205 LEU A CA 1
ATOM 1651 C C . LEU A 1 205 ? -3.062 12.216 -4.132 1.00 93.56 205 LEU A C 1
ATOM 1653 O O . LEU A 1 205 ? -3.522 12.038 -3.004 1.00 93.56 205 LEU A O 1
ATOM 1657 N N . PRO A 1 206 ? -3.595 13.123 -4.972 1.00 86.25 206 PRO A N 1
ATOM 1658 C CA . PRO A 1 206 ? -4.803 13.873 -4.637 1.00 86.25 206 PRO A CA 1
ATOM 1659 C C . PRO A 1 206 ? -6.046 12.971 -4.581 1.00 86.25 206 PRO A C 1
ATOM 1661 O O . PRO A 1 206 ? -6.968 13.238 -3.815 1.00 86.25 206 PRO A O 1
ATOM 1664 N N . CYS A 1 207 ? -6.062 11.905 -5.385 1.00 86.38 207 CYS A N 1
ATOM 1665 C CA . CYS A 1 207 ? -7.121 10.909 -5.453 1.00 86.38 207 CYS A CA 1
ATOM 1666 C C . CYS A 1 207 ? -6.489 9.516 -5.539 1.00 86.38 207 CYS A C 1
ATOM 1668 O O . CYS A 1 207 ? -5.570 9.297 -6.326 1.00 86.38 207 CYS A O 1
ATOM 1670 N N . GLU A 1 208 ? -6.978 8.583 -4.725 1.00 90.31 208 GLU A N 1
ATOM 1671 C CA . GLU A 1 208 ? -6.507 7.194 -4.694 1.00 90.31 208 GLU A CA 1
ATOM 1672 C C . GLU A 1 208 ? -7.435 6.266 -5.491 1.00 90.31 208 GLU A C 1
ATOM 1674 O O . GLU A 1 208 ? -7.683 5.131 -5.087 1.00 90.31 208 GLU A O 1
ATOM 1679 N N . ASP A 1 209 ? -7.986 6.743 -6.610 1.00 94.75 209 ASP A N 1
ATOM 1680 C CA . ASP A 1 209 ? -8.760 5.886 -7.503 1.00 94.75 209 ASP A CA 1
ATOM 1681 C C . ASP A 1 209 ? -7.858 4.849 -8.189 1.00 94.75 209 ASP A C 1
ATOM 1683 O O . ASP A 1 209 ? -6.637 5.009 -8.314 1.00 94.75 209 ASP A O 1
ATOM 1687 N N . LEU A 1 210 ? -8.481 3.757 -8.629 1.00 96.38 210 LEU A N 1
ATOM 1688 C CA . LEU A 1 210 ? -7.764 2.615 -9.176 1.00 96.38 210 LEU A CA 1
ATOM 1689 C C . LEU A 1 210 ? -6.969 2.963 -10.442 1.00 96.38 210 LEU A C 1
ATOM 1691 O O . LEU A 1 210 ? -5.855 2.465 -10.603 1.00 96.38 210 LEU A O 1
ATOM 1695 N N . LEU A 1 211 ? -7.517 3.802 -11.324 1.00 96.06 211 LEU A N 1
ATOM 1696 C CA . LEU A 1 211 ? -6.890 4.130 -12.603 1.00 96.06 211 LEU A CA 1
ATOM 1697 C C . LEU A 1 211 ? -5.634 4.978 -12.384 1.00 96.06 211 LEU A C 1
ATOM 1699 O O . LEU A 1 211 ? -4.558 4.611 -12.858 1.00 96.06 211 LEU A O 1
ATOM 1703 N N . THR A 1 212 ? -5.746 6.042 -11.585 1.00 96.69 212 THR A N 1
ATOM 1704 C CA . THR A 1 212 ? -4.618 6.906 -11.217 1.00 96.69 212 THR A CA 1
ATOM 1705 C C . THR A 1 212 ? -3.518 6.110 -10.515 1.00 96.69 212 THR A C 1
ATOM 1707 O O . THR A 1 212 ? -2.342 6.210 -10.875 1.00 96.69 212 THR A O 1
ATOM 1710 N N . CYS A 1 213 ? -3.881 5.265 -9.544 1.00 97.94 213 CYS A N 1
ATOM 1711 C CA . CYS A 1 213 ? -2.912 4.420 -8.846 1.00 97.94 213 CYS A CA 1
ATOM 1712 C C . CYS A 1 213 ? -2.237 3.410 -9.790 1.00 97.94 213 CYS A C 1
ATOM 1714 O O . CYS A 1 213 ? -1.057 3.094 -9.619 1.00 97.94 213 CYS A O 1
ATOM 1716 N N . PHE A 1 214 ? -2.957 2.911 -10.798 1.00 98.19 214 PHE A N 1
ATOM 1717 C CA . PHE A 1 214 ? -2.406 1.990 -11.785 1.00 98.19 214 PHE A CA 1
ATOM 1718 C C . PHE A 1 214 ? -1.416 2.683 -12.724 1.00 98.19 214 PHE A C 1
ATOM 1720 O O . PHE A 1 214 ? -0.308 2.184 -12.911 1.00 98.19 214 PHE A O 1
ATOM 1727 N N . HIS A 1 215 ? -1.736 3.867 -13.254 1.00 97.88 215 HIS A N 1
ATOM 1728 C CA . HIS A 1 215 ? -0.783 4.635 -14.067 1.00 97.88 215 HIS A CA 1
ATOM 1729 C C . HIS A 1 215 ? 0.443 5.079 -13.270 1.00 97.88 215 HIS A C 1
ATOM 1731 O O . HIS A 1 215 ? 1.551 5.075 -13.810 1.00 97.88 215 HIS A O 1
ATOM 1737 N N . MET A 1 216 ? 0.274 5.389 -11.981 1.00 97.94 216 MET A N 1
ATOM 1738 C CA . MET A 1 216 ? 1.392 5.638 -11.072 1.00 97.94 216 MET A CA 1
ATOM 1739 C C . MET A 1 216 ? 2.315 4.419 -10.973 1.00 97.94 216 MET A C 1
ATOM 1741 O O . MET A 1 216 ? 3.525 4.573 -11.129 1.00 97.94 216 MET A O 1
ATOM 1745 N N . LEU A 1 217 ? 1.763 3.216 -10.778 1.00 98.44 217 LEU A N 1
ATOM 1746 C CA . LEU A 1 217 ? 2.540 1.974 -10.792 1.00 98.44 217 LEU A CA 1
ATOM 1747 C C . LEU A 1 217 ? 3.325 1.828 -12.101 1.00 98.44 217 LEU A C 1
ATOM 1749 O O . LEU A 1 217 ? 4.522 1.554 -12.051 1.00 98.44 217 LEU A O 1
ATOM 1753 N N . LEU A 1 218 ? 2.692 2.047 -13.260 1.00 98.19 218 LEU A N 1
ATOM 1754 C CA . LEU A 1 218 ? 3.373 1.926 -14.557 1.00 98.19 218 LEU A CA 1
ATOM 1755 C C . LEU A 1 218 ? 4.528 2.927 -14.702 1.00 98.19 218 LEU A C 1
ATOM 1757 O O . LEU A 1 218 ? 5.574 2.577 -15.244 1.00 98.19 218 LEU A O 1
ATOM 1761 N N . CYS A 1 219 ? 4.366 4.152 -14.194 1.00 97.19 219 CYS A N 1
ATOM 1762 C CA . CYS A 1 219 ? 5.420 5.169 -14.213 1.00 97.19 219 CYS A CA 1
ATOM 1763 C C . CYS A 1 219 ? 6.594 4.807 -13.297 1.00 97.19 219 CYS A C 1
ATOM 1765 O O . CYS A 1 219 ? 7.744 4.969 -13.700 1.00 97.19 219 CYS A O 1
ATOM 1767 N N . VAL A 1 220 ? 6.318 4.295 -12.090 1.00 97.19 220 VAL A N 1
ATOM 1768 C CA . VAL A 1 220 ? 7.364 3.812 -11.173 1.00 97.19 220 VAL A CA 1
ATOM 1769 C C . VAL A 1 220 ? 8.135 2.667 -11.823 1.00 97.19 220 VAL A C 1
ATOM 1771 O O . VAL A 1 220 ? 9.358 2.704 -11.876 1.00 97.19 220 VAL A O 1
ATOM 1774 N N . VAL A 1 221 ? 7.429 1.678 -12.370 1.00 96.62 221 VAL A N 1
ATOM 1775 C CA . VAL A 1 221 ? 8.055 0.523 -13.018 1.00 96.62 221 VAL A CA 1
ATOM 1776 C C . VAL A 1 221 ? 8.877 0.937 -14.240 1.00 96.62 221 VAL A C 1
ATOM 1778 O O . VAL A 1 221 ? 10.007 0.482 -14.380 1.00 96.62 221 VAL A O 1
ATOM 1781 N N . GLU A 1 222 ? 8.363 1.827 -15.100 1.00 94.38 222 GLU A N 1
ATOM 1782 C CA . GLU A 1 222 ? 9.137 2.371 -16.225 1.00 94.38 222 GLU A CA 1
ATOM 1783 C C . GLU A 1 222 ? 10.419 3.058 -15.745 1.00 94.38 222 GLU A C 1
ATOM 1785 O O . GLU A 1 222 ? 11.472 2.891 -16.360 1.00 94.38 222 GLU A O 1
ATOM 1790 N N . TRP A 1 223 ? 10.328 3.855 -14.680 1.00 93.31 223 TRP A N 1
ATOM 1791 C CA . TRP A 1 223 ? 11.467 4.597 -14.152 1.00 93.31 223 TRP A CA 1
ATOM 1792 C C . TRP A 1 223 ? 12.567 3.657 -13.655 1.00 93.31 223 TRP A C 1
ATOM 1794 O O . TRP A 1 223 ? 13.717 3.805 -14.058 1.00 93.31 223 TRP A O 1
ATOM 1804 N N . ILE A 1 224 ? 12.186 2.646 -12.875 1.00 93.69 224 ILE A N 1
ATOM 1805 C CA . ILE A 1 224 ? 13.081 1.609 -12.349 1.00 93.69 224 ILE A CA 1
ATOM 1806 C C . ILE A 1 224 ? 13.691 0.775 -13.479 1.00 93.69 224 ILE A C 1
ATOM 1808 O O . ILE A 1 224 ? 14.892 0.536 -13.501 1.00 93.69 224 ILE A O 1
ATOM 1812 N N . TYR A 1 225 ? 12.884 0.364 -14.456 1.00 92.56 225 TYR A N 1
ATOM 1813 C CA . TYR A 1 225 ? 13.364 -0.417 -15.594 1.00 92.56 225 TYR A CA 1
ATOM 1814 C C . TYR A 1 225 ? 14.414 0.349 -16.412 1.00 92.56 225 TYR A C 1
ATOM 1816 O O . TYR A 1 225 ? 15.445 -0.211 -16.780 1.00 92.56 225 TYR A O 1
ATOM 1824 N N . LYS A 1 226 ? 14.173 1.640 -16.682 1.00 89.62 226 LYS A N 1
ATOM 1825 C CA . LYS A 1 226 ? 15.127 2.491 -17.409 1.00 89.62 226 LYS A CA 1
ATOM 1826 C C . LYS A 1 226 ? 16.425 2.701 -16.639 1.00 89.62 226 LYS A C 1
ATOM 1828 O O . LYS A 1 226 ? 17.471 2.729 -17.276 1.00 89.62 226 LYS A O 1
ATOM 1833 N N . ASP A 1 227 ? 16.351 2.831 -15.317 1.00 89.88 227 ASP A N 1
ATOM 1834 C CA . ASP A 1 227 ? 17.531 2.927 -14.455 1.00 89.88 227 ASP A CA 1
ATOM 1835 C C . ASP A 1 227 ? 18.419 1.682 -14.580 1.00 89.88 227 ASP A C 1
ATOM 1837 O O . ASP A 1 227 ? 19.597 1.789 -14.915 1.00 89.88 227 ASP A O 1
ATOM 1841 N N . LEU A 1 228 ? 17.833 0.489 -14.440 1.00 89.44 228 LEU A N 1
ATOM 1842 C CA . LEU A 1 228 ? 18.575 -0.769 -14.573 1.00 89.44 228 LEU A CA 1
ATOM 1843 C C . LEU A 1 228 ? 19.184 -0.954 -15.971 1.00 89.44 228 LEU A C 1
ATOM 1845 O O . LEU A 1 228 ? 20.299 -1.458 -16.086 1.00 89.44 228 LEU A O 1
ATOM 1849 N N . CYS A 1 229 ? 18.481 -0.523 -17.026 1.00 86.75 229 CYS A N 1
ATOM 1850 C CA . CYS A 1 229 ? 19.024 -0.536 -18.389 1.00 86.75 229 CYS A CA 1
ATOM 1851 C C . CYS A 1 229 ? 20.210 0.423 -18.556 1.00 86.75 229 CYS A C 1
ATOM 1853 O O . CYS A 1 229 ? 21.078 0.172 -19.382 1.00 86.75 229 CYS A O 1
ATOM 1855 N N . PHE A 1 230 ? 20.214 1.550 -17.840 1.00 85.88 230 PHE A N 1
ATOM 1856 C CA . PHE A 1 230 ? 21.241 2.582 -17.968 1.00 85.88 230 PHE A CA 1
ATOM 1857 C C . PHE A 1 230 ? 22.529 2.228 -17.213 1.00 85.88 230 PHE A C 1
ATOM 1859 O O . PHE A 1 230 ? 23.612 2.577 -17.670 1.00 85.88 230 PHE A O 1
ATOM 1866 N N . HIS A 1 231 ? 22.418 1.516 -16.087 1.00 85.38 231 HIS A N 1
ATOM 1867 C CA . HIS A 1 231 ? 23.550 1.131 -15.228 1.00 85.38 231 HIS A CA 1
ATOM 1868 C C . HIS A 1 231 ? 24.068 -0.293 -15.471 1.00 85.38 231 HIS A C 1
ATOM 1870 O O . HIS A 1 231 ? 24.641 -0.909 -14.566 1.00 85.38 231 HIS A O 1
ATOM 1876 N N . ASP A 1 232 ? 23.837 -0.837 -16.669 1.00 79.88 232 ASP A N 1
ATOM 1877 C CA . ASP A 1 232 ? 24.276 -2.176 -17.082 1.00 79.88 232 ASP A CA 1
ATOM 1878 C C . ASP A 1 232 ? 23.910 -3.265 -16.047 1.00 79.88 232 ASP A C 1
ATOM 1880 O O . ASP A 1 232 ? 24.745 -4.070 -15.631 1.00 79.88 232 ASP A O 1
ATOM 1884 N N . CYS A 1 233 ? 22.661 -3.252 -15.564 1.00 84.94 233 CYS A N 1
ATOM 1885 C CA . CYS A 1 233 ? 22.100 -4.270 -14.663 1.00 84.94 233 CYS A CA 1
ATOM 1886 C C . CYS A 1 233 ? 21.322 -5.342 -15.448 1.00 84.94 233 CYS A C 1
ATOM 1888 O O . CYS A 1 233 ? 20.221 -5.740 -15.051 1.00 84.94 233 CYS A O 1
ATOM 1890 N N . GLU A 1 234 ? 21.845 -5.776 -16.600 1.00 84.12 234 GLU A N 1
ATOM 1891 C CA . GLU A 1 234 ? 21.169 -6.713 -17.511 1.00 84.12 234 GLU A CA 1
ATOM 1892 C C . GLU A 1 234 ? 20.832 -8.054 -16.841 1.00 84.12 234 GLU A C 1
ATOM 1894 O O . GLU A 1 234 ? 19.856 -8.708 -17.204 1.00 84.12 234 GLU A O 1
ATOM 1899 N N . GLU A 1 235 ? 21.586 -8.448 -15.813 1.00 87.44 235 GLU A N 1
ATOM 1900 C CA . GLU A 1 235 ? 21.340 -9.645 -15.011 1.00 87.44 235 GLU A CA 1
ATOM 1901 C C . GLU A 1 235 ? 19.972 -9.640 -14.306 1.00 87.44 235 GLU A C 1
ATOM 1903 O O . GLU A 1 235 ? 19.414 -10.710 -14.049 1.00 87.44 235 GLU A O 1
ATOM 1908 N N . HIS A 1 236 ? 19.413 -8.453 -14.043 1.00 89.62 236 HIS A N 1
ATOM 1909 C CA . HIS A 1 236 ? 18.098 -8.260 -13.430 1.00 89.62 236 HIS A CA 1
ATOM 1910 C C . HIS A 1 236 ? 16.967 -8.086 -14.448 1.00 89.62 236 HIS A C 1
ATOM 1912 O O . HIS A 1 236 ? 15.800 -8.055 -14.053 1.00 89.62 236 HIS A O 1
ATOM 1918 N N . ILE A 1 237 ? 17.272 -7.968 -15.741 1.00 91.75 237 ILE A N 1
ATOM 1919 C CA . ILE A 1 237 ? 16.290 -7.675 -16.787 1.00 91.75 237 ILE A CA 1
ATOM 1920 C C . ILE A 1 237 ? 15.912 -8.965 -17.515 1.00 91.75 237 ILE A C 1
ATOM 1922 O O . ILE A 1 237 ? 16.756 -9.803 -17.826 1.00 91.75 237 ILE A O 1
ATOM 1926 N N . GLU A 1 238 ? 14.623 -9.133 -17.802 1.00 91.62 238 GLU A N 1
ATOM 1927 C CA . GLU A 1 238 ? 14.148 -10.242 -18.625 1.00 91.62 238 GLU A CA 1
ATOM 1928 C C . GLU A 1 238 ? 14.479 -9.974 -20.110 1.00 91.62 238 GLU A C 1
ATOM 1930 O O . GLU A 1 238 ? 13.976 -8.991 -20.661 1.00 91.62 238 GLU A O 1
ATOM 1935 N N . PRO A 1 239 ? 15.293 -10.794 -20.806 1.00 86.38 239 PRO A N 1
ATOM 1936 C CA . PRO A 1 239 ? 15.746 -10.472 -22.165 1.00 86.38 239 PRO A CA 1
ATOM 1937 C C . PRO A 1 239 ? 14.629 -10.325 -23.205 1.00 86.38 239 PRO A C 1
ATOM 1939 O O . PRO A 1 239 ? 14.735 -9.503 -24.120 1.00 86.38 239 PRO A O 1
ATOM 1942 N N . GLU A 1 240 ? 13.539 -11.085 -23.066 1.00 84.56 240 GLU A N 1
ATOM 1943 C CA . GLU A 1 240 ? 12.368 -10.942 -23.941 1.00 84.56 240 GLU A CA 1
ATOM 1944 C C . GLU A 1 240 ? 11.737 -9.550 -23.808 1.00 84.56 240 GLU A C 1
ATOM 1946 O O . GLU A 1 240 ? 11.287 -8.969 -24.801 1.00 84.56 240 GLU A O 1
ATOM 1951 N N . SER A 1 241 ? 11.783 -8.970 -22.604 1.00 82.50 241 SER A N 1
ATOM 1952 C CA . SER A 1 241 ? 11.278 -7.622 -22.363 1.00 82.50 241 SER A CA 1
ATOM 1953 C C . SER A 1 241 ? 12.081 -6.585 -23.149 1.00 82.50 241 SER A C 1
ATOM 1955 O O . SER A 1 241 ? 11.477 -5.763 -23.831 1.00 82.50 241 SER A O 1
ATOM 1957 N N . VAL A 1 242 ? 13.417 -6.674 -23.181 1.00 80.56 242 VAL A N 1
ATOM 1958 C CA . VAL A 1 242 ? 14.282 -5.743 -23.932 1.00 80.56 242 VAL A CA 1
ATOM 1959 C C . VAL A 1 242 ? 13.900 -5.711 -25.407 1.00 80.56 242 VAL A C 1
ATOM 1961 O O . VAL A 1 242 ? 13.694 -4.635 -25.972 1.00 80.56 242 VAL A O 1
ATOM 1964 N N . THR A 1 243 ? 13.729 -6.890 -26.008 1.00 77.31 243 THR A N 1
ATOM 1965 C CA . THR A 1 243 ? 13.335 -7.019 -27.416 1.00 77.31 243 THR A CA 1
ATOM 1966 C C . THR A 1 243 ? 12.007 -6.313 -27.664 1.00 77.31 243 THR A C 1
ATOM 1968 O O . THR A 1 243 ? 11.924 -5.460 -28.545 1.00 77.31 243 THR A O 1
ATOM 1971 N N . HIS A 1 244 ? 11.007 -6.591 -26.824 1.00 76.25 244 HIS A N 1
ATOM 1972 C CA . HIS A 1 244 ? 9.677 -5.998 -26.923 1.00 76.25 244 HIS A CA 1
ATOM 1973 C C . HIS A 1 244 ? 9.682 -4.469 -26.687 1.00 76.25 244 HIS A C 1
ATOM 1975 O O . HIS A 1 244 ? 8.900 -3.731 -27.289 1.00 76.25 244 HIS A O 1
ATOM 1981 N N . MET A 1 245 ? 10.579 -3.953 -25.837 1.00 80.38 245 MET A N 1
ATOM 1982 C CA . MET A 1 245 ? 10.718 -2.512 -25.564 1.00 80.38 245 MET A CA 1
ATOM 1983 C C . MET A 1 245 ? 11.403 -1.733 -26.698 1.00 80.38 24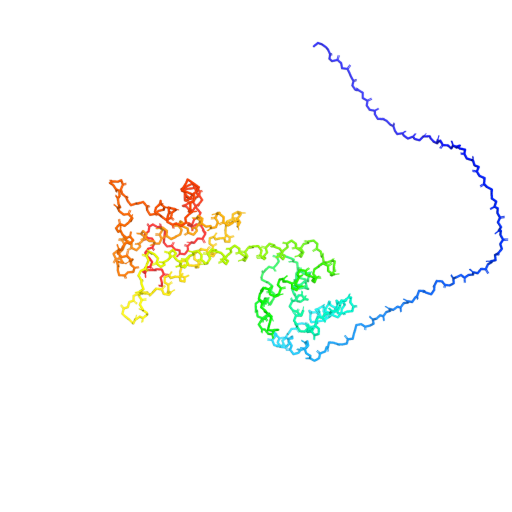5 MET A C 1
ATOM 1985 O O . MET A 1 245 ? 11.209 -0.516 -26.802 1.00 80.38 245 MET A O 1
ATOM 1989 N N . MET A 1 246 ? 12.193 -2.416 -27.532 1.00 69.25 246 MET A N 1
ATOM 1990 C CA . MET A 1 246 ? 13.001 -1.839 -28.614 1.00 69.25 246 MET A CA 1
ATOM 1991 C C . MET A 1 246 ? 12.408 -2.057 -30.019 1.00 69.25 246 MET A C 1
ATOM 1993 O O . MET A 1 246 ? 13.021 -1.639 -30.998 1.00 69.25 246 MET A O 1
ATOM 1997 N N . GLU A 1 247 ? 11.214 -2.655 -30.143 1.00 59.03 247 GLU A N 1
ATOM 1998 C CA . GLU A 1 247 ? 10.592 -3.054 -31.426 1.00 59.03 247 GLU A CA 1
ATOM 1999 C C . GLU A 1 247 ? 10.406 -1.921 -32.461 1.00 59.03 247 GLU A C 1
ATOM 2001 O O . GLU A 1 247 ? 10.105 -2.200 -33.622 1.00 59.03 247 GLU A O 1
ATOM 2006 N N . ASN A 1 248 ? 10.574 -0.643 -32.099 1.00 54.94 248 ASN A N 1
ATOM 2007 C CA . ASN A 1 248 ? 10.312 0.486 -32.992 1.00 54.94 248 ASN A CA 1
ATOM 2008 C C . ASN A 1 248 ? 11.544 1.365 -33.240 1.00 54.94 248 ASN A C 1
ATOM 2010 O O . ASN A 1 248 ? 12.302 1.690 -32.330 1.00 54.94 248 ASN A O 1
ATOM 2014 N N . LYS A 1 249 ? 11.669 1.846 -34.486 1.00 50.28 249 LYS A N 1
ATOM 2015 C CA . LYS A 1 249 ? 12.743 2.742 -34.963 1.00 50.28 249 LYS A CA 1
ATOM 2016 C C . LYS A 1 249 ? 12.808 4.106 -34.247 1.00 50.28 249 LYS A C 1
ATOM 2018 O O . LYS A 1 249 ? 13.760 4.846 -34.469 1.00 50.28 249 LYS A O 1
ATOM 2023 N N . ASP A 1 250 ? 11.836 4.414 -33.386 1.00 51.81 250 ASP A N 1
ATOM 2024 C CA . ASP A 1 250 ? 11.687 5.694 -32.677 1.00 51.81 250 ASP A CA 1
ATOM 2025 C C . ASP A 1 250 ? 12.257 5.688 -31.240 1.00 51.81 250 ASP A C 1
ATOM 2027 O O . ASP A 1 250 ? 12.078 6.658 -30.504 1.00 51.81 250 ASP A O 1
ATOM 2031 N N . GLY A 1 251 ? 12.925 4.609 -30.813 1.00 60.50 251 GLY A N 1
ATOM 2032 C CA . GLY A 1 251 ? 13.550 4.493 -29.488 1.00 60.50 251 GLY A CA 1
ATOM 2033 C C . GLY A 1 251 ? 12.712 3.739 -28.445 1.00 60.50 251 GLY A C 1
ATOM 2034 O O . GLY A 1 251 ? 11.692 3.126 -28.759 1.00 60.50 251 GLY A O 1
ATOM 2035 N N . VAL A 1 252 ? 13.168 3.757 -27.185 1.00 68.38 252 VAL A N 1
ATOM 2036 C CA . VAL A 1 252 ? 12.621 2.925 -26.095 1.00 68.38 252 VAL A CA 1
ATOM 2037 C C . VAL A 1 252 ? 11.236 3.418 -25.653 1.00 68.38 252 VAL A C 1
ATOM 2039 O O . VAL A 1 252 ? 11.107 4.479 -25.034 1.00 68.38 252 VAL A O 1
ATOM 2042 N N . ARG A 1 253 ? 10.186 2.623 -25.902 1.00 82.94 253 ARG A N 1
ATOM 2043 C CA . ARG A 1 253 ? 8.794 2.970 -25.554 1.00 82.94 253 ARG A CA 1
ATOM 2044 C C . ARG A 1 253 ? 8.235 2.182 -24.361 1.00 82.94 253 ARG A C 1
ATOM 2046 O O . ARG A 1 253 ? 7.126 1.656 -24.440 1.00 82.94 253 ARG A O 1
ATOM 2053 N N . VAL A 1 254 ? 8.965 2.131 -23.244 1.00 90.50 254 VAL A N 1
ATOM 2054 C CA . VAL A 1 254 ? 8.592 1.288 -22.087 1.00 90.50 254 VAL A CA 1
ATOM 2055 C C . VAL A 1 254 ? 7.147 1.498 -21.635 1.00 90.50 254 VAL A C 1
ATOM 2057 O O . VAL A 1 254 ? 6.371 0.549 -21.612 1.00 90.50 254 VAL A O 1
ATOM 2060 N N . LEU A 1 255 ? 6.735 2.741 -21.355 1.00 93.88 255 LEU A N 1
ATOM 2061 C CA . LEU A 1 255 ? 5.363 3.009 -20.905 1.00 93.88 255 LEU A CA 1
ATOM 2062 C C . LEU A 1 255 ? 4.285 2.579 -21.911 1.00 93.88 255 LEU A C 1
ATOM 2064 O O . LEU A 1 255 ? 3.202 2.169 -21.506 1.00 93.88 255 LEU A O 1
ATOM 2068 N N . GLU A 1 256 ? 4.559 2.677 -23.213 1.00 93.38 256 GLU A N 1
ATOM 2069 C CA . GLU A 1 256 ? 3.607 2.291 -24.261 1.00 93.38 256 GLU A CA 1
ATOM 2070 C C . GLU A 1 256 ? 3.400 0.789 -24.305 1.00 93.38 256 GLU A C 1
ATOM 2072 O O . GLU A 1 256 ? 2.262 0.324 -24.324 1.00 93.38 256 GLU A O 1
ATOM 2077 N N . VAL A 1 257 ? 4.501 0.047 -24.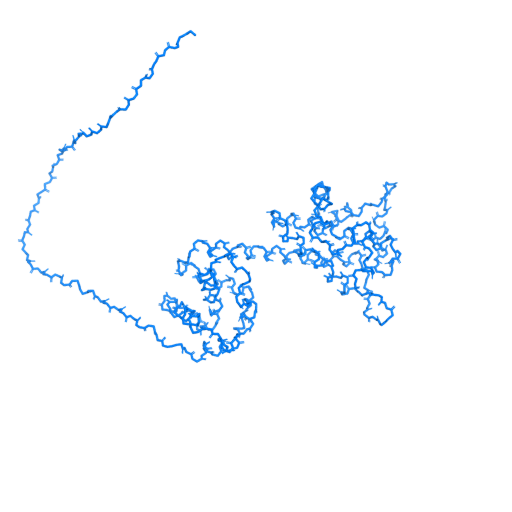249 1.00 92.00 257 VAL A N 1
ATOM 2078 C CA . VAL A 1 257 ? 4.474 -1.402 -24.114 1.00 92.00 257 VAL A CA 1
ATOM 2079 C C . VAL A 1 257 ? 3.718 -1.804 -22.856 1.00 92.00 257 VAL A C 1
ATOM 2081 O O . VAL A 1 257 ? 2.819 -2.631 -22.940 1.00 92.00 257 VAL A O 1
ATOM 2084 N N . LEU A 1 258 ? 4.031 -1.201 -21.707 1.00 94.81 258 LEU A N 1
ATOM 2085 C CA . LEU A 1 258 ? 3.364 -1.530 -20.449 1.00 94.81 258 LEU A CA 1
ATOM 2086 C C . LEU A 1 258 ? 1.857 -1.275 -20.523 1.00 94.81 258 LEU A C 1
ATOM 2088 O O . LEU A 1 258 ? 1.066 -2.111 -20.098 1.00 94.81 258 LEU A O 1
ATOM 2092 N N . CYS A 1 259 ? 1.451 -0.147 -21.107 1.00 95.88 259 CYS A N 1
ATOM 2093 C CA . CYS A 1 259 ? 0.040 0.154 -21.315 1.00 95.88 259 CYS A CA 1
ATOM 2094 C C . CYS A 1 259 ? -0.626 -0.866 -22.250 1.00 95.88 259 CYS A C 1
ATOM 2096 O O . CYS A 1 259 ? -1.709 -1.347 -21.941 1.00 95.88 259 CYS A O 1
ATOM 2098 N N . ARG A 1 260 ? 0.030 -1.248 -23.352 1.00 93.88 260 ARG A N 1
ATOM 2099 C CA . ARG A 1 260 ? -0.486 -2.253 -24.294 1.00 93.88 260 ARG A CA 1
ATOM 2100 C C . ARG A 1 260 ? -0.617 -3.638 -23.656 1.00 93.88 260 ARG A C 1
ATOM 2102 O O . ARG A 1 260 ? -1.604 -4.317 -23.902 1.00 93.88 260 ARG A O 1
ATOM 2109 N N . SER A 1 261 ? 0.368 -4.054 -22.866 1.00 93.81 261 SER A N 1
ATOM 2110 C CA . SER A 1 261 ? 0.439 -5.406 -22.300 1.00 93.81 261 SER A CA 1
ATOM 2111 C C . SER A 1 261 ? -0.419 -5.596 -21.048 1.00 93.81 261 SER A C 1
ATOM 2113 O O . SER A 1 261 ? -0.768 -6.727 -20.722 1.00 93.81 261 SER A O 1
ATOM 2115 N N . PHE A 1 262 ? -0.744 -4.515 -20.332 1.00 95.62 262 PHE A N 1
ATOM 2116 C CA . PHE A 1 262 ? -1.447 -4.576 -19.043 1.00 95.62 262 PHE A CA 1
ATOM 2117 C C . PHE A 1 262 ? -2.719 -3.723 -18.988 1.00 95.62 262 PHE A C 1
ATOM 2119 O O . PHE A 1 262 ? -3.201 -3.418 -17.893 1.00 95.62 262 PHE A O 1
ATOM 2126 N N . ASP A 1 263 ? -3.260 -3.361 -20.153 1.00 94.94 263 ASP A N 1
ATOM 2127 C CA . ASP A 1 263 ? -4.507 -2.604 -20.316 1.00 94.94 263 ASP A CA 1
ATOM 2128 C C . ASP A 1 263 ? -4.468 -1.204 -19.675 1.00 94.94 263 ASP A C 1
ATOM 2130 O O . ASP A 1 263 ? -5.427 -0.726 -19.067 1.00 94.94 263 ASP A O 1
ATOM 2134 N N . GLY A 1 264 ? -3.326 -0.527 -19.792 1.00 95.62 264 GLY A N 1
ATOM 2135 C CA . GLY A 1 264 ? -3.174 0.875 -19.418 1.00 95.62 264 GLY A CA 1
ATOM 2136 C C . GLY A 1 264 ? -3.684 1.824 -20.504 1.00 95.62 264 GLY A C 1
ATOM 2137 O O . GLY A 1 264 ? -3.451 1.632 -21.697 1.00 95.62 264 GLY A O 1
ATOM 2138 N N . VAL A 1 265 ? -4.329 2.914 -20.090 1.00 97.44 265 VAL A N 1
ATOM 2139 C CA . VAL A 1 265 ? -4.682 4.024 -20.988 1.00 97.44 265 VAL A CA 1
ATOM 2140 C C . VAL A 1 265 ? -3.444 4.883 -21.256 1.00 97.44 265 VAL A C 1
ATOM 2142 O O . VAL A 1 265 ? -3.021 5.673 -20.417 1.00 97.44 265 VAL A O 1
ATOM 2145 N N . LEU A 1 266 ? -2.845 4.723 -22.439 1.00 95.94 266 LEU A N 1
ATOM 2146 C CA . LEU A 1 266 ? -1.552 5.331 -22.776 1.00 95.94 266 LEU A CA 1
ATOM 2147 C C . LEU A 1 266 ? -1.529 6.860 -22.661 1.00 95.94 266 LEU A C 1
ATOM 2149 O O . LEU A 1 266 ? -0.535 7.427 -22.204 1.00 95.94 266 LEU A O 1
ATOM 2153 N N . LEU A 1 267 ? -2.583 7.531 -23.130 1.00 96.94 267 LEU A N 1
ATOM 2154 C CA . LEU A 1 267 ? -2.640 8.992 -23.117 1.00 96.94 267 LEU A CA 1
ATOM 2155 C C . LEU A 1 267 ? -2.661 9.521 -21.678 1.00 96.94 267 LEU A C 1
ATOM 2157 O O . LEU A 1 267 ? -1.863 10.395 -21.341 1.00 96.94 267 LEU A O 1
ATOM 2161 N N . ASP A 1 268 ? -3.489 8.917 -20.829 1.00 96.81 268 ASP A N 1
ATOM 2162 C CA . ASP A 1 268 ? -3.598 9.242 -19.406 1.00 96.81 268 ASP A CA 1
ATOM 2163 C C . ASP A 1 268 ? -2.287 8.948 -18.672 1.00 96.81 268 ASP A C 1
ATOM 2165 O O . ASP A 1 268 ? -1.790 9.794 -17.933 1.00 96.81 268 ASP A O 1
ATOM 2169 N N . ALA A 1 269 ? -1.651 7.806 -18.949 1.00 97.38 269 ALA A N 1
ATOM 2170 C CA . ALA A 1 269 ? -0.360 7.460 -18.363 1.00 97.38 269 ALA A CA 1
ATOM 2171 C C . ALA A 1 269 ? 0.745 8.452 -18.772 1.00 97.38 269 ALA A C 1
ATOM 2173 O O . ALA A 1 269 ? 1.540 8.884 -17.934 1.00 97.38 269 ALA A O 1
ATOM 2174 N N . LYS A 1 270 ? 0.791 8.872 -20.047 1.00 96.69 270 LYS A N 1
ATOM 2175 C CA . LYS A 1 270 ? 1.726 9.909 -20.524 1.00 96.69 270 LYS A CA 1
ATOM 2176 C C . LYS A 1 270 ? 1.456 11.255 -19.848 1.00 96.69 270 LYS A C 1
ATOM 2178 O O . LYS A 1 270 ? 2.411 11.936 -19.459 1.00 96.69 270 LYS A O 1
ATOM 2183 N N . HIS A 1 271 ? 0.186 11.629 -19.698 1.00 96.88 271 HIS A N 1
ATOM 2184 C CA . HIS A 1 271 ? -0.221 12.845 -19.001 1.00 96.88 271 HIS A CA 1
ATOM 2185 C C . HIS A 1 271 ? 0.205 12.808 -17.526 1.00 96.88 271 HIS A C 1
ATOM 2187 O O . HIS A 1 271 ? 0.924 13.701 -17.075 1.00 96.88 271 HIS A O 1
ATOM 2193 N N . PHE A 1 272 ? -0.137 11.736 -16.805 1.00 96.75 272 PHE A N 1
ATOM 2194 C CA . PHE A 1 272 ? 0.251 11.514 -15.413 1.00 96.75 272 PHE A CA 1
ATOM 2195 C C . PHE A 1 272 ? 1.771 11.579 -15.233 1.00 96.75 272 PHE A C 1
ATOM 2197 O O . PHE A 1 272 ? 2.263 12.304 -14.364 1.00 96.75 272 PHE A O 1
ATOM 2204 N N . ARG A 1 273 ? 2.533 10.886 -16.092 1.00 96.44 273 ARG A N 1
ATOM 2205 C CA . ARG A 1 273 ? 4.001 10.893 -16.052 1.00 96.44 273 ARG A CA 1
ATOM 2206 C C . ARG A 1 273 ? 4.565 12.311 -16.148 1.00 96.44 273 ARG A C 1
ATOM 2208 O O . ARG A 1 273 ? 5.448 12.689 -15.381 1.00 96.44 273 ARG A O 1
ATOM 2215 N N . THR A 1 274 ? 4.054 13.083 -17.103 1.00 96.25 274 THR A N 1
ATOM 2216 C CA . THR A 1 274 ? 4.593 14.399 -17.466 1.00 96.25 274 THR A CA 1
ATOM 2217 C C . THR A 1 274 ? 4.224 15.466 -16.443 1.00 96.25 274 THR A C 1
ATOM 2219 O O . THR A 1 274 ? 5.080 16.244 -16.033 1.00 96.25 274 THR A O 1
ATOM 2222 N N . HIS A 1 275 ? 2.962 15.496 -16.018 1.00 96.00 275 HIS A N 1
ATOM 2223 C CA . HIS A 1 275 ? 2.422 16.602 -15.229 1.00 96.00 275 HIS A CA 1
ATOM 2224 C C . HIS A 1 275 ? 2.376 16.327 -13.728 1.00 96.00 275 HIS A C 1
ATOM 2226 O O . HIS A 1 275 ? 2.319 17.273 -12.944 1.00 96.00 275 HIS A O 1
ATOM 2232 N N . TRP A 1 276 ? 2.422 15.059 -13.314 1.00 95.69 276 TRP A N 1
ATOM 2233 C CA . TRP A 1 276 ? 2.380 14.694 -11.902 1.00 95.69 276 TRP A CA 1
ATOM 2234 C C . TRP A 1 276 ? 3.648 13.968 -11.458 1.00 95.69 276 TRP A C 1
ATOM 2236 O O . TRP A 1 276 ? 4.386 14.502 -10.633 1.00 95.69 276 TRP A O 1
ATOM 2246 N N . PHE A 1 277 ? 3.955 12.800 -12.030 1.00 95.56 277 PHE A N 1
ATOM 2247 C CA . PHE A 1 277 ? 5.061 11.952 -11.569 1.00 95.56 277 PHE A CA 1
ATOM 2248 C C . PHE A 1 277 ? 6.409 12.681 -11.610 1.00 95.56 277 PHE A C 1
ATOM 2250 O O . PHE A 1 277 ? 7.047 12.836 -10.572 1.00 95.56 277 PHE A O 1
ATOM 2257 N N . ASN A 1 278 ? 6.812 13.204 -12.773 1.00 94.25 278 ASN A N 1
ATOM 2258 C CA . ASN A 1 278 ? 8.096 13.895 -12.932 1.00 94.25 278 ASN A CA 1
ATOM 2259 C C . ASN A 1 278 ? 8.191 15.179 -12.095 1.00 94.25 278 ASN A C 1
ATOM 2261 O O . ASN A 1 278 ? 9.269 15.533 -11.637 1.00 94.25 278 ASN A O 1
ATOM 2265 N N . VAL A 1 279 ? 7.065 15.863 -11.879 1.00 94.69 279 VAL A N 1
ATOM 2266 C CA . VAL A 1 279 ? 7.013 17.126 -11.126 1.00 94.69 279 VAL A CA 1
ATOM 2267 C C . VAL A 1 279 ? 7.071 16.886 -9.614 1.00 94.69 279 VAL A C 1
ATOM 2269 O O . VAL A 1 279 ? 7.569 17.725 -8.864 1.00 94.69 279 VAL A O 1
ATOM 2272 N N . LYS A 1 280 ? 6.514 15.769 -9.134 1.00 94.75 280 LYS A N 1
ATOM 2273 C CA . LYS A 1 280 ? 6.294 15.533 -7.701 1.00 94.75 280 LYS A CA 1
ATOM 2274 C C . LYS A 1 280 ? 7.241 14.511 -7.083 1.00 94.75 280 LYS A C 1
ATOM 2276 O O . LYS A 1 280 ? 7.498 14.628 -5.887 1.00 94.75 280 LYS A O 1
ATOM 2281 N N . ARG A 1 281 ? 7.768 13.548 -7.850 1.00 93.75 281 ARG A N 1
ATOM 2282 C CA . ARG A 1 281 ? 8.564 12.429 -7.310 1.00 93.75 281 ARG A CA 1
ATOM 2283 C C . ARG A 1 281 ? 9.753 12.878 -6.459 1.00 93.75 281 ARG A C 1
ATOM 2285 O O . ARG A 1 281 ? 9.971 12.281 -5.416 1.00 93.75 281 ARG A O 1
ATOM 2292 N N . GLU A 1 282 ? 10.448 13.949 -6.845 1.00 92.88 282 GLU A N 1
ATOM 2293 C CA . GLU A 1 282 ? 11.599 14.490 -6.102 1.00 92.88 282 GLU A CA 1
ATOM 2294 C C . GLU A 1 282 ? 11.210 14.957 -4.700 1.00 92.88 282 GLU A C 1
ATOM 2296 O O . GLU A 1 282 ? 11.866 14.629 -3.718 1.00 92.88 282 GLU A O 1
ATOM 2301 N N . ASN A 1 283 ? 10.080 15.656 -4.595 1.00 94.06 283 ASN A N 1
ATOM 2302 C CA . ASN A 1 283 ? 9.571 16.141 -3.315 1.00 94.06 283 ASN A CA 1
ATOM 2303 C C . ASN A 1 283 ? 8.993 15.012 -2.448 1.00 94.06 283 ASN A C 1
ATOM 2305 O O . ASN A 1 283 ? 9.028 15.097 -1.224 1.00 94.06 283 ASN A O 1
ATOM 2309 N N . ILE A 1 284 ? 8.422 13.979 -3.073 1.00 94.38 284 ILE A N 1
ATOM 2310 C CA . ILE A 1 284 ? 7.806 12.841 -2.374 1.00 94.38 284 ILE A CA 1
ATOM 2311 C C . ILE A 1 284 ? 8.867 11.841 -1.890 1.00 94.38 284 ILE A C 1
ATOM 2313 O O . ILE A 1 284 ? 8.713 11.244 -0.826 1.00 94.38 284 ILE A O 1
ATOM 2317 N N . LEU A 1 285 ? 9.942 11.662 -2.660 1.00 93.19 285 LEU A N 1
ATOM 2318 C CA . LEU A 1 285 ? 11.023 10.707 -2.413 1.00 93.19 285 LEU A CA 1
ATOM 2319 C C . LEU A 1 285 ? 12.364 11.450 -2.280 1.00 93.19 285 LEU A C 1
ATOM 2321 O O . LEU A 1 285 ? 13.270 11.217 -3.083 1.00 93.19 285 LEU A O 1
ATOM 2325 N N . PRO A 1 286 ? 12.519 12.350 -1.293 1.00 90.12 286 PRO A N 1
ATOM 2326 C CA . PRO A 1 286 ? 13.684 13.234 -1.203 1.00 90.12 286 PRO A CA 1
ATOM 2327 C C . PRO A 1 286 ? 15.000 12.486 -0.954 1.00 90.12 286 PRO A C 1
ATOM 2329 O O . PRO A 1 286 ? 16.067 13.023 -1.228 1.00 90.12 286 PRO A O 1
ATOM 2332 N N . SER A 1 287 ? 14.929 11.259 -0.432 1.00 86.50 287 SER A N 1
ATOM 2333 C CA . SER A 1 287 ? 16.101 10.430 -0.137 1.00 86.50 287 SER A CA 1
ATOM 2334 C C . SER A 1 287 ? 16.657 9.685 -1.352 1.00 86.50 287 SER A C 1
ATOM 2336 O O . SER A 1 287 ? 17.723 9.094 -1.237 1.00 86.50 287 SER A O 1
ATOM 2338 N N . LEU A 1 288 ? 15.946 9.676 -2.485 1.00 86.56 288 LEU A N 1
ATOM 2339 C CA . L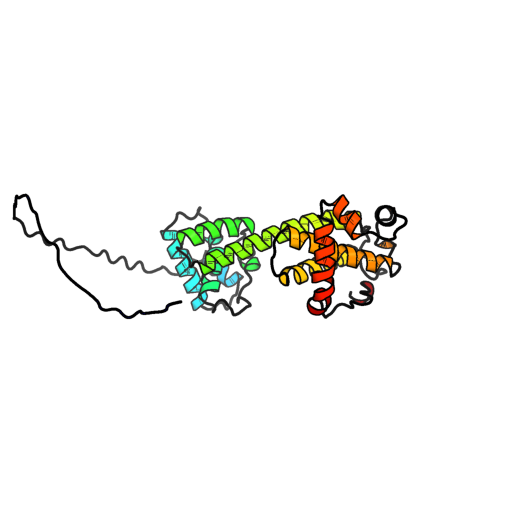EU A 1 288 ? 16.415 9.021 -3.707 1.00 86.56 288 LEU A CA 1
ATOM 2340 C C . LEU A 1 288 ? 17.205 10.006 -4.568 1.00 86.56 288 LEU A C 1
ATOM 2342 O O . LEU A 1 288 ? 16.867 11.187 -4.644 1.00 86.56 288 LEU A O 1
ATOM 2346 N N . ASN A 1 289 ? 18.220 9.520 -5.279 1.00 81.19 289 ASN A N 1
ATOM 2347 C CA . ASN A 1 289 ? 18.788 10.280 -6.390 1.00 81.19 289 ASN A CA 1
ATOM 2348 C C . ASN A 1 289 ? 17.764 10.295 -7.546 1.00 81.19 289 ASN A C 1
ATOM 2350 O O . ASN A 1 289 ? 17.187 9.272 -7.882 1.00 81.19 289 ASN A O 1
ATOM 2354 N N . HIS A 1 290 ? 17.484 11.447 -8.157 1.00 81.06 290 HIS A N 1
ATOM 2355 C CA . HIS A 1 290 ? 16.500 11.546 -9.256 1.00 81.06 290 HIS A CA 1
ATOM 2356 C C . HIS A 1 290 ? 17.123 11.828 -10.618 1.00 81.06 290 HIS A C 1
ATOM 2358 O O . HIS A 1 290 ? 16.437 11.692 -11.633 1.00 81.06 290 HIS A O 1
ATOM 2364 N N . LYS A 1 291 ? 18.406 12.211 -10.644 1.00 69.31 291 LYS A N 1
ATOM 2365 C CA . LYS A 1 291 ? 19.151 12.417 -11.890 1.00 69.31 291 LYS A CA 1
ATOM 2366 C C . LYS A 1 291 ? 19.541 11.083 -12.495 1.00 69.31 291 LYS A C 1
ATOM 2368 O O . LYS A 1 291 ? 19.212 10.834 -13.648 1.00 69.31 291 LYS A O 1
ATOM 2373 N N . ASP A 1 292 ? 20.137 10.234 -11.665 1.00 66.12 292 ASP A N 1
ATOM 2374 C CA . ASP A 1 292 ? 20.687 8.965 -12.120 1.00 66.12 292 ASP A CA 1
ATOM 2375 C C . ASP A 1 292 ? 20.026 7.764 -11.463 1.00 66.12 292 ASP A C 1
ATOM 2377 O O . ASP A 1 292 ? 20.434 6.683 -11.831 1.00 66.12 292 ASP A O 1
ATOM 2381 N N . LEU A 1 293 ? 19.061 7.960 -10.540 1.00 78.25 293 LEU A N 1
ATOM 2382 C CA . LEU A 1 293 ? 18.520 6.983 -9.578 1.00 78.25 293 LEU A CA 1
ATOM 2383 C C . LEU A 1 293 ? 19.592 6.090 -8.973 1.00 78.25 293 LEU A C 1
ATOM 2385 O O . LEU A 1 293 ? 19.946 6.334 -7.827 1.00 78.25 293 LEU A O 1
ATOM 2389 N N . ASP A 1 294 ? 20.152 5.168 -9.740 1.00 76.56 294 ASP A N 1
ATOM 2390 C CA . ASP A 1 294 ? 21.267 4.316 -9.381 1.00 76.56 294 ASP A CA 1
ATOM 2391 C C . ASP A 1 294 ? 20.835 3.441 -8.222 1.00 76.56 294 ASP A C 1
ATOM 2393 O O . ASP A 1 294 ? 21.229 3.602 -7.065 1.00 76.56 294 ASP A O 1
ATOM 2397 N N . ILE A 1 295 ? 19.908 2.537 -8.540 1.00 77.62 295 ILE A N 1
ATOM 2398 C CA . ILE A 1 295 ? 19.312 1.616 -7.577 1.00 77.62 295 ILE A CA 1
ATOM 2399 C C . ILE A 1 295 ? 20.391 0.887 -6.766 1.00 77.62 295 ILE A C 1
ATOM 2401 O O . ILE A 1 295 ? 20.193 0.677 -5.573 1.00 77.62 295 ILE A O 1
ATOM 2405 N N . ARG A 1 296 ? 21.557 0.587 -7.360 1.00 73.62 296 ARG A N 1
ATOM 2406 C CA . ARG A 1 296 ? 22.695 -0.037 -6.662 1.00 73.62 296 ARG A CA 1
ATOM 2407 C C . ARG A 1 296 ? 23.184 0.794 -5.469 1.00 73.62 296 ARG A C 1
ATOM 2409 O O . ARG A 1 296 ? 23.599 0.207 -4.479 1.00 73.62 296 ARG A O 1
ATOM 2416 N N . ASN A 1 297 ? 23.111 2.121 -5.554 1.00 71.81 297 ASN A N 1
ATOM 2417 C CA . ASN A 1 297 ? 23.541 3.053 -4.509 1.00 71.81 297 ASN A CA 1
ATOM 2418 C C . ASN A 1 297 ? 22.421 3.476 -3.537 1.00 71.81 297 ASN A C 1
ATOM 2420 O O . ASN A 1 297 ? 22.707 4.177 -2.567 1.00 71.81 297 ASN A O 1
ATOM 2424 N N . ASN A 1 298 ? 21.161 3.086 -3.778 1.00 66.06 298 ASN A N 1
ATOM 2425 C CA . ASN A 1 298 ? 20.036 3.367 -2.866 1.00 66.06 298 ASN A CA 1
ATOM 2426 C C . ASN A 1 298 ? 19.686 2.189 -1.938 1.00 66.06 298 ASN A C 1
ATOM 2428 O O . ASN A 1 298 ? 18.752 2.322 -1.142 1.00 66.06 298 ASN A O 1
ATOM 2432 N N . PHE A 1 299 ? 20.391 1.059 -2.058 1.00 58.19 299 PHE A N 1
ATOM 2433 C CA . PHE A 1 299 ? 20.288 -0.087 -1.150 1.00 58.19 299 PHE A CA 1
ATOM 2434 C C . PHE A 1 299 ? 21.232 0.029 0.048 1.00 58.19 299 PHE A C 1
ATOM 2436 O O . PHE A 1 299 ? 22.366 0.530 -0.124 1.00 58.19 299 PHE A O 1
#